Protein AF-K5WZG0-F1 (afdb_monomer_lite)

Secondary structure (DSSP, 8-state):
---------TTS-HHHHHHHHHHHHHHHHSSPPPPPP--S-SHHHHHHTTPPPP-----TT-HHHHTS----TTS-----------------------------------PPP--SGGGS-SS-----EEETTEEE--GGGSTTTTTS-HHHHHHHHHHHHTT-TT-S----S-GGGSGGGTTS-HHHHHHHHHHHSS---HHHHHHHHHHTT-----

Sequence (218 aa):
MSMATSLIDHGKSFEEVRIDDYIQAYRTTAQPPKPVPELPSGDKERSSLGLPPLFKPISEHDPVLAGRPKENPLSSRIALNNGVGVGRVGTGTGTTTGTGITGSSEIGAVARRVSDPGNLPEFQDFKNVKVAGETFLTISCSEQYSTFSPEELRFYSYKNKDKLRGSESENLESITAKPDFSQHSFEELRVVYMLAGKELTSAQIIAAMQGNTHTPLS

pLDDT: mean 71.63, std 17.71, range [33.34, 97.5]

Radius of gyration: 27.07 Å; chains: 1; bounding box: 42×55×93 Å

Organism: Agaricus bisporus var. burnettii (strain JB137-S8 / ATCC MYA-4627 / FGSC 10392) (NCBI:txid597362)

Foldseek 3Di:
DDPPPPPPPVPDDPVRVQVVQQVVCCVPPVDGPDPQDCPPQDPVVCVVVVHDHDDDPDDPPDVVVVPPPPPPLPPPPPDPDDDDDDDDDDDDDDDDDDDDDPPPPDDDDPQDADPDLVPQDLDDDQDQDADSNDTDRHPCPDNNNVVDDPVRSVVSNVVSCVVVPPDPDPPPPDPCVPPQAVVDDPVVQVVCCVVVVDGDTPVRVVVVVVVPPDDPDD

Structure (mmCIF, N/CA/C/O backbone):
data_AF-K5WZG0-F1
#
_entry.id   AF-K5WZG0-F1
#
loop_
_atom_site.group_PDB
_atom_site.id
_atom_site.type_symbol
_atom_site.label_atom_id
_atom_site.label_alt_id
_atom_site.label_comp_id
_atom_site.label_asym_id
_atom_site.label_entity_id
_atom_site.label_seq_id
_atom_site.pdbx_PDB_ins_code
_atom_site.Cartn_x
_atom_site.Cartn_y
_atom_site.Cartn_z
_atom_site.occupancy
_atom_site.B_iso_or_equiv
_atom_site.auth_seq_id
_atom_site.auth_comp_id
_atom_site.auth_asym_id
_atom_site.auth_atom_id
_atom_site.pdbx_PDB_model_num
ATOM 1 N N . MET A 1 1 ? 8.989 -27.271 21.667 1.00 36.31 1 MET A N 1
ATOM 2 C CA . MET A 1 1 ? 8.050 -26.258 21.144 1.00 36.31 1 MET A CA 1
ATOM 3 C C . MET A 1 1 ? 7.468 -26.819 19.863 1.00 36.31 1 MET A C 1
ATOM 5 O O . MET A 1 1 ? 8.233 -27.126 18.961 1.00 36.31 1 MET A O 1
ATOM 9 N N . SER A 1 2 ? 6.164 -27.087 19.855 1.00 33.34 2 SER A N 1
ATOM 10 C CA . SER A 1 2 ? 5.464 -27.709 18.730 1.00 33.34 2 SER A CA 1
ATOM 11 C C . SER A 1 2 ? 5.199 -26.637 17.676 1.00 33.34 2 SER A C 1
ATOM 13 O O . SER A 1 2 ? 4.438 -25.710 17.945 1.00 33.34 2 SER A O 1
ATOM 15 N N . MET A 1 3 ? 5.859 -26.721 16.518 1.00 38.28 3 MET A N 1
ATOM 16 C CA . MET A 1 3 ? 5.437 -25.967 15.339 1.00 38.28 3 MET A CA 1
ATOM 17 C C . MET A 1 3 ? 4.090 -26.551 14.938 1.00 38.28 3 MET A C 1
ATOM 19 O O . MET A 1 3 ? 4.027 -27.678 14.443 1.00 38.28 3 MET A O 1
ATOM 23 N N . ALA A 1 4 ? 3.020 -25.821 15.253 1.00 41.38 4 ALA A N 1
ATOM 24 C CA . ALA A 1 4 ? 1.685 -26.140 14.794 1.00 41.38 4 ALA A CA 1
ATOM 25 C C . ALA A 1 4 ? 1.772 -26.347 13.284 1.00 41.38 4 ALA A C 1
ATOM 27 O O . ALA A 1 4 ? 2.116 -25.439 12.531 1.00 41.38 4 ALA A O 1
ATOM 28 N N . THR A 1 5 ? 1.541 -27.588 12.881 1.00 44.69 5 THR A N 1
ATOM 29 C CA . THR A 1 5 ? 1.284 -27.985 11.510 1.00 44.69 5 THR A CA 1
ATOM 30 C C . THR A 1 5 ? 0.085 -27.143 11.105 1.00 44.69 5 THR A C 1
ATOM 32 O O . THR A 1 5 ? -1.035 -27.448 11.516 1.00 44.69 5 THR A O 1
ATOM 35 N N . SER A 1 6 ? 0.311 -26.009 10.431 1.00 47.56 6 SER A N 1
ATOM 36 C CA . SER A 1 6 ? -0.800 -25.273 9.854 1.00 47.56 6 SER A CA 1
ATOM 37 C C . SER A 1 6 ? -1.429 -26.258 8.883 1.00 47.56 6 SER A C 1
ATOM 39 O O . SER A 1 6 ? -0.796 -26.730 7.935 1.00 47.56 6 SER A O 1
ATOM 41 N N . LEU A 1 7 ? -2.638 -26.706 9.225 1.00 48.97 7 LEU A N 1
ATOM 42 C CA . LEU A 1 7 ? -3.500 -27.359 8.265 1.00 48.97 7 LEU A CA 1
ATOM 43 C C . LEU A 1 7 ? -3.571 -26.369 7.109 1.00 48.97 7 LEU A C 1
ATOM 45 O O . LEU A 1 7 ? -4.158 -25.297 7.251 1.00 48.97 7 LEU A O 1
ATOM 49 N N . ILE A 1 8 ? -2.892 -26.695 6.013 1.00 55.31 8 ILE A N 1
ATOM 50 C CA . ILE A 1 8 ? -3.073 -26.018 4.741 1.00 55.31 8 ILE A CA 1
ATOM 51 C C . ILE A 1 8 ? -4.515 -26.338 4.370 1.00 55.31 8 ILE A C 1
ATOM 53 O O . ILE A 1 8 ? -4.809 -27.396 3.818 1.00 55.31 8 ILE A O 1
ATOM 57 N N . ASP A 1 9 ? -5.431 -25.477 4.795 1.00 56.84 9 ASP A N 1
ATOM 58 C CA . ASP A 1 9 ? -6.817 -25.546 4.386 1.00 56.84 9 ASP A CA 1
ATOM 59 C C . ASP A 1 9 ? -6.817 -25.231 2.892 1.00 56.84 9 ASP A C 1
ATOM 61 O O . ASP A 1 9 ? -6.606 -24.089 2.482 1.00 56.84 9 ASP A O 1
ATOM 65 N N . HIS A 1 10 ? -6.933 -26.276 2.071 1.00 62.06 10 HIS A N 1
ATOM 66 C CA . HIS A 1 10 ? -6.707 -26.231 0.623 1.00 62.06 10 HIS A CA 1
ATOM 67 C C . HIS A 1 10 ? -7.680 -25.308 -0.140 1.00 62.06 10 HIS A C 1
ATOM 69 O O . HIS A 1 10 ? -7.594 -25.220 -1.363 1.00 62.06 10 HIS A O 1
ATOM 75 N N . GLY A 1 11 ? -8.597 -24.631 0.558 1.00 83.44 11 GLY A N 1
ATOM 76 C CA . GLY A 1 11 ? -9.507 -23.633 0.002 1.00 83.44 11 GLY A CA 1
ATOM 77 C C . GLY A 1 11 ? -9.087 -22.173 0.193 1.00 83.44 11 GLY A C 1
ATOM 78 O O . GLY A 1 11 ? -9.688 -21.320 -0.454 1.00 83.44 11 GLY A O 1
ATOM 79 N N . LYS A 1 12 ? -8.098 -21.866 1.045 1.00 75.25 12 LYS A N 1
ATOM 80 C CA . LYS A 1 12 ? -7.698 -20.475 1.313 1.00 75.25 12 LYS A CA 1
ATOM 81 C C . LYS A 1 12 ? -6.630 -19.985 0.343 1.00 75.25 12 LYS A C 1
ATOM 83 O O . LYS A 1 12 ? -5.679 -20.710 0.037 1.00 75.25 12 LYS A O 1
ATOM 88 N N . SER A 1 13 ? -6.755 -18.740 -0.113 1.00 75.12 13 SER A N 1
ATOM 89 C CA . SER A 1 13 ? -5.698 -18.088 -0.890 1.00 75.12 13 SER A CA 1
ATOM 90 C C . SER A 1 13 ? -4.485 -17.766 -0.003 1.00 75.12 13 SER A C 1
ATOM 92 O O . SER A 1 13 ? -4.579 -17.706 1.226 1.00 75.12 13 SER A O 1
ATOM 94 N N . PHE A 1 14 ? -3.319 -17.544 -0.617 1.00 68.38 14 PHE A N 1
ATOM 95 C CA . PHE A 1 14 ? -2.105 -17.152 0.112 1.00 68.38 14 PHE A CA 1
ATOM 96 C C . PHE A 1 14 ? -2.313 -15.853 0.909 1.00 68.38 14 PHE A C 1
ATOM 98 O O . PHE A 1 14 ? -1.832 -15.713 2.033 1.00 68.38 14 PHE A O 1
ATOM 105 N N . GLU A 1 15 ? -3.066 -14.914 0.340 1.00 67.44 15 GLU A N 1
ATOM 106 C CA . GLU A 1 15 ? -3.418 -13.644 0.962 1.00 67.44 15 GLU A CA 1
ATOM 107 C C . GLU A 1 15 ? -4.312 -13.844 2.189 1.00 67.44 15 GLU A C 1
ATOM 109 O O . GLU A 1 15 ? -4.080 -13.199 3.207 1.00 67.44 15 GLU A O 1
ATOM 114 N N . GLU A 1 16 ? -5.288 -14.753 2.130 1.00 74.50 16 GLU A N 1
ATOM 115 C CA . GLU A 1 16 ? -6.167 -15.063 3.266 1.00 74.50 16 GLU A CA 1
ATOM 116 C C . GLU A 1 16 ? -5.392 -15.687 4.428 1.00 74.50 16 GLU A C 1
ATOM 118 O O . GLU A 1 16 ? -5.537 -15.249 5.568 1.00 74.50 16 GLU A O 1
ATOM 123 N N . VAL A 1 17 ? -4.506 -16.646 4.137 1.00 75.62 17 VAL A N 1
ATOM 124 C CA . VAL A 1 17 ? -3.620 -17.242 5.152 1.00 75.62 17 VAL A CA 1
ATOM 125 C C . VAL A 1 17 ? -2.733 -16.169 5.786 1.00 75.62 17 VAL A C 1
ATOM 127 O O . VAL A 1 17 ? -2.584 -16.119 7.006 1.00 75.62 17 VAL A O 1
ATOM 130 N N . ARG A 1 18 ? -2.202 -15.248 4.974 1.00 76.44 18 ARG A N 1
ATOM 131 C CA . ARG A 1 18 ? -1.403 -14.129 5.476 1.00 76.44 18 ARG A CA 1
ATOM 132 C C . ARG A 1 18 ? -2.229 -13.192 6.362 1.00 76.44 18 ARG A C 1
ATOM 134 O O . ARG A 1 18 ? -1.721 -12.737 7.381 1.00 76.44 18 ARG A O 1
ATOM 141 N N . ILE A 1 19 ? -3.479 -12.894 6.010 1.00 76.69 19 ILE A N 1
ATOM 142 C CA . ILE A 1 19 ? -4.366 -12.052 6.831 1.00 76.69 19 ILE A CA 1
ATOM 143 C C . ILE A 1 19 ? -4.639 -12.714 8.187 1.00 76.69 19 ILE A C 1
ATOM 145 O O . ILE A 1 19 ? -4.556 -12.040 9.217 1.00 76.69 19 ILE A O 1
ATOM 149 N N . ASP A 1 20 ? -4.908 -14.019 8.202 1.00 82.50 20 ASP A N 1
ATOM 150 C CA . ASP A 1 20 ? -5.131 -14.778 9.435 1.00 82.50 20 ASP A CA 1
ATOM 151 C C . ASP A 1 20 ? -3.904 -14.714 10.364 1.00 82.50 20 ASP A C 1
ATOM 153 O O . ASP A 1 20 ? -4.046 -14.411 11.555 1.00 82.50 20 ASP A O 1
ATOM 157 N N . ASP A 1 21 ? -2.696 -14.882 9.812 1.00 78.19 21 ASP A N 1
ATOM 158 C CA . ASP A 1 21 ? -1.435 -14.746 10.554 1.00 78.19 21 ASP A CA 1
ATOM 159 C C . ASP A 1 21 ? -1.270 -13.340 11.158 1.00 78.19 21 ASP A C 1
ATOM 161 O O . ASP A 1 21 ? -0.854 -13.191 12.313 1.00 78.19 21 ASP A O 1
ATOM 165 N N . TYR A 1 22 ? -1.636 -12.291 10.410 1.00 82.44 22 TYR A N 1
ATOM 166 C CA . TYR A 1 22 ? -1.613 -10.912 10.908 1.00 82.44 22 TYR A CA 1
ATOM 167 C C . TYR A 1 22 ? -2.574 -10.720 12.082 1.00 82.44 22 TYR A C 1
ATOM 169 O O . TYR A 1 22 ? -2.173 -10.197 13.125 1.00 82.44 22 TYR A O 1
ATOM 177 N N . ILE A 1 23 ? -3.826 -11.166 11.950 1.00 85.50 23 ILE A N 1
ATOM 178 C CA . ILE A 1 23 ? -4.831 -11.058 13.017 1.00 85.50 23 ILE A CA 1
ATOM 179 C C . ILE A 1 23 ? -4.352 -11.802 14.268 1.00 85.50 23 ILE A C 1
ATOM 181 O O . ILE A 1 23 ? -4.464 -11.287 15.386 1.00 85.50 23 ILE A O 1
ATOM 185 N N . GLN A 1 24 ? -3.790 -12.998 14.097 1.00 85.75 24 GLN A N 1
ATOM 186 C CA . GLN A 1 24 ? -3.274 -13.797 15.201 1.00 85.75 24 GLN A CA 1
ATOM 187 C C . GLN A 1 24 ? -2.085 -13.119 15.904 1.00 85.75 24 GLN A C 1
ATOM 189 O O . GLN A 1 24 ? -2.037 -13.098 17.139 1.00 85.75 24 GLN A O 1
ATOM 194 N N . ALA A 1 25 ? -1.156 -12.518 15.158 1.00 84.19 25 ALA A N 1
ATOM 195 C CA . ALA A 1 25 ? -0.023 -11.788 15.727 1.00 84.19 25 ALA A CA 1
ATOM 196 C C . ALA A 1 25 ? -0.465 -10.559 16.535 1.00 84.19 25 ALA A C 1
ATOM 198 O O . ALA A 1 25 ? 0.000 -10.371 17.663 1.00 84.19 25 ALA A O 1
ATOM 199 N N . TYR A 1 26 ? -1.425 -9.781 16.026 1.00 83.69 26 TYR A N 1
ATOM 200 C CA . TYR A 1 26 ? -1.967 -8.631 16.754 1.00 83.69 26 TYR A CA 1
ATOM 201 C C . TYR A 1 26 ? -2.676 -9.048 18.041 1.00 83.69 26 TYR A C 1
ATOM 203 O O . TYR A 1 26 ? -2.482 -8.420 19.081 1.00 83.69 26 TYR A O 1
ATOM 211 N N . ARG A 1 27 ? -3.448 -10.139 18.008 1.00 88.31 27 ARG A N 1
ATOM 212 C CA . ARG A 1 27 ? -4.118 -10.667 19.207 1.00 88.31 27 ARG A CA 1
ATOM 213 C C . ARG A 1 27 ? -3.140 -11.121 20.287 1.00 88.31 27 ARG A C 1
ATOM 215 O O . ARG A 1 27 ? -3.460 -11.026 21.465 1.00 88.31 27 ARG A O 1
ATOM 222 N N . THR A 1 28 ? -1.982 -11.646 19.896 1.00 90.44 28 THR A N 1
ATOM 223 C CA . THR A 1 28 ? -1.032 -12.273 20.827 1.00 90.44 28 THR A CA 1
ATOM 224 C C . THR A 1 28 ? 0.050 -11.321 21.323 1.00 90.44 28 THR A C 1
ATOM 226 O O . THR A 1 28 ? 0.442 -11.402 22.483 1.00 90.44 28 THR A O 1
ATOM 229 N N . THR A 1 29 ? 0.531 -10.419 20.468 1.00 90.25 29 THR A N 1
ATOM 230 C CA . THR A 1 29 ? 1.687 -9.554 20.757 1.00 90.25 29 THR A CA 1
ATOM 231 C C . THR A 1 29 ? 1.364 -8.061 20.755 1.00 90.25 29 THR A C 1
ATOM 233 O O . THR A 1 29 ? 2.230 -7.262 21.103 1.00 90.25 29 THR A O 1
ATOM 236 N N . ALA A 1 30 ? 0.144 -7.676 20.355 1.00 88.62 30 ALA A N 1
ATOM 237 C CA . ALA A 1 30 ? -0.243 -6.292 20.061 1.00 88.62 30 ALA A CA 1
ATOM 238 C C . ALA A 1 30 ? 0.653 -5.599 19.011 1.00 88.62 30 ALA A C 1
ATOM 240 O O . ALA A 1 30 ? 0.690 -4.373 18.925 1.00 88.62 30 ALA A O 1
ATOM 241 N N . GLN A 1 31 ? 1.378 -6.381 18.207 1.00 79.44 31 GLN A N 1
ATOM 242 C CA . GLN A 1 31 ? 2.260 -5.916 17.145 1.00 79.44 31 GLN A CA 1
ATOM 243 C C . GLN A 1 31 ? 2.027 -6.752 15.876 1.00 79.44 31 GLN A C 1
ATOM 245 O O . GLN A 1 31 ? 1.599 -7.908 15.969 1.00 79.44 31 GLN A O 1
ATOM 250 N N . PRO A 1 32 ? 2.295 -6.193 14.683 1.00 78.56 32 PRO A N 1
ATOM 251 C CA . PRO A 1 32 ? 2.255 -6.969 13.451 1.00 78.56 32 PRO A CA 1
ATOM 252 C C . PRO A 1 32 ? 3.306 -8.095 13.474 1.00 78.56 32 PRO A C 1
ATOM 254 O O . PRO A 1 32 ? 4.312 -7.985 14.189 1.00 78.56 32 PRO A O 1
ATOM 257 N N . PRO A 1 33 ? 3.124 -9.167 12.675 1.00 78.62 33 PRO A N 1
ATOM 258 C CA . PRO A 1 33 ? 4.147 -10.191 12.502 1.00 78.62 33 PRO A CA 1
ATOM 259 C C . PRO A 1 33 ? 5.485 -9.550 12.123 1.00 78.62 33 PRO A C 1
ATOM 261 O O . PRO A 1 33 ? 5.540 -8.667 11.262 1.00 78.62 33 PRO A O 1
ATOM 264 N N . LYS A 1 34 ? 6.576 -9.990 12.760 1.00 81.44 34 LYS A N 1
ATOM 265 C CA . LYS A 1 34 ? 7.914 -9.503 12.406 1.00 81.44 34 LYS A CA 1
ATOM 266 C C . LYS A 1 34 ? 8.196 -9.828 10.933 1.00 81.44 34 LYS A C 1
ATOM 268 O O . LYS A 1 34 ? 7.858 -10.932 10.500 1.00 81.44 34 LYS A O 1
ATOM 273 N N . PRO A 1 35 ? 8.835 -8.916 10.178 1.00 81.00 35 PRO A N 1
ATOM 274 C CA . PRO A 1 35 ? 9.275 -9.209 8.825 1.00 81.00 35 PRO A CA 1
ATOM 275 C C . PRO A 1 35 ? 10.103 -10.490 8.798 1.00 81.00 35 PRO A C 1
ATOM 277 O O . PRO A 1 35 ? 10.877 -10.767 9.720 1.00 81.00 35 PRO A O 1
ATOM 280 N N . VAL A 1 36 ? 9.935 -11.266 7.732 1.00 81.31 36 VAL A N 1
ATOM 281 C CA . VAL A 1 36 ? 10.728 -12.470 7.518 1.00 81.31 36 VAL A CA 1
ATOM 282 C C . VAL A 1 36 ? 12.213 -12.070 7.495 1.00 81.31 36 VAL A C 1
ATOM 284 O O . VAL A 1 36 ? 12.575 -11.195 6.709 1.00 81.31 36 VAL A O 1
ATOM 287 N N . PRO A 1 37 ? 13.081 -12.686 8.319 1.00 83.12 37 PRO A N 1
ATOM 288 C CA . PRO A 1 37 ? 14.503 -12.356 8.338 1.00 83.12 37 PRO A CA 1
ATOM 289 C C . PRO A 1 37 ? 15.139 -12.528 6.955 1.00 83.12 37 PRO A C 1
ATOM 291 O O . PRO A 1 37 ? 14.906 -13.541 6.289 1.00 83.12 37 PRO A O 1
ATOM 294 N N . GLU A 1 38 ? 15.965 -11.568 6.536 1.00 85.31 38 GLU A N 1
ATOM 295 C CA . GLU A 1 38 ? 16.683 -11.619 5.250 1.00 85.31 38 GLU A CA 1
ATOM 296 C C . GLU A 1 38 ? 17.822 -12.649 5.251 1.00 85.31 38 GLU A C 1
ATOM 298 O O . GLU A 1 38 ? 18.195 -13.177 4.206 1.00 85.31 38 GLU A O 1
ATOM 303 N N . LEU A 1 39 ? 18.350 -12.979 6.432 1.00 88.94 39 LEU A N 1
ATOM 304 C CA . LEU A 1 39 ? 19.396 -13.979 6.613 1.00 88.94 39 LEU A CA 1
ATOM 305 C C . LEU A 1 39 ? 18.827 -15.230 7.302 1.00 88.94 39 LEU A C 1
ATOM 307 O O . LEU A 1 39 ? 18.081 -15.095 8.275 1.00 88.94 39 LEU A O 1
ATOM 311 N N . PRO A 1 40 ? 19.187 -16.442 6.847 1.00 90.69 40 PRO A N 1
ATOM 312 C CA . PRO A 1 40 ? 20.067 -16.731 5.712 1.00 90.69 40 PRO A CA 1
ATOM 313 C C . PRO A 1 40 ? 19.395 -16.464 4.355 1.00 90.69 40 PRO A C 1
ATOM 315 O O . PRO A 1 40 ? 18.175 -16.574 4.222 1.00 90.69 40 PRO A O 1
ATOM 318 N N . SER A 1 41 ? 20.192 -16.123 3.339 1.00 88.81 41 SER A N 1
ATOM 319 C CA . SER A 1 41 ? 19.711 -15.828 1.980 1.00 88.81 41 SER A CA 1
ATOM 320 C C . SER A 1 41 ? 19.584 -17.072 1.090 1.00 88.81 41 SER A C 1
ATOM 322 O O . SER A 1 41 ? 18.900 -17.037 0.068 1.00 88.81 41 SER A O 1
ATOM 324 N N . GLY A 1 42 ? 20.222 -18.184 1.468 1.00 90.88 42 GLY A N 1
ATOM 325 C CA . GLY A 1 42 ? 20.187 -19.435 0.713 1.00 90.88 42 GLY A CA 1
ATOM 326 C C . GLY A 1 42 ? 18.907 -20.238 0.955 1.00 90.88 42 GLY A C 1
ATOM 327 O O . GLY A 1 42 ? 18.597 -20.580 2.093 1.00 90.88 42 GLY A O 1
ATOM 328 N N . ASP A 1 43 ? 18.200 -20.623 -0.113 1.00 85.25 43 ASP A N 1
ATOM 329 C CA . ASP A 1 43 ? 16.919 -21.354 -0.029 1.00 85.25 43 ASP A CA 1
ATOM 330 C C . ASP A 1 43 ? 17.003 -22.627 0.824 1.00 85.25 43 ASP A C 1
ATOM 332 O O . ASP A 1 43 ? 16.088 -22.934 1.585 1.00 85.25 43 ASP A O 1
ATOM 336 N N . LYS A 1 44 ? 18.122 -23.359 0.732 1.00 90.75 44 LYS A N 1
ATOM 337 C CA . LYS A 1 44 ? 18.341 -24.597 1.493 1.00 90.75 44 LYS A CA 1
ATOM 338 C C . LYS A 1 44 ? 18.439 -24.337 2.997 1.00 90.75 44 LYS A C 1
ATOM 340 O O . LYS A 1 44 ? 17.839 -25.062 3.787 1.00 90.75 44 LYS A O 1
ATOM 345 N N . GLU A 1 45 ? 19.175 -23.300 3.389 1.00 93.75 45 GLU A N 1
ATOM 346 C CA . GLU A 1 45 ? 19.328 -22.914 4.795 1.00 93.75 45 GLU A CA 1
ATOM 347 C C . GLU A 1 45 ? 18.000 -22.395 5.351 1.00 93.75 45 GLU A C 1
ATOM 349 O O . GLU A 1 45 ? 17.582 -22.794 6.437 1.00 93.75 45 GLU A O 1
ATOM 354 N N . ARG A 1 46 ? 17.269 -21.596 4.567 1.00 92.31 46 ARG A N 1
ATOM 355 C CA . ARG A 1 46 ? 15.934 -21.110 4.934 1.00 92.31 46 ARG A CA 1
ATOM 356 C C . ARG A 1 46 ? 14.944 -22.248 5.132 1.00 92.31 46 ARG A C 1
ATOM 358 O O . ARG A 1 46 ? 14.287 -22.299 6.167 1.00 92.31 46 ARG A O 1
ATOM 365 N N . SER A 1 47 ? 14.914 -23.201 4.200 1.00 88.44 47 SER A N 1
ATOM 366 C CA . SER A 1 47 ? 14.080 -24.398 4.309 1.00 88.44 47 SER A CA 1
ATOM 367 C C . SER A 1 47 ? 14.407 -25.202 5.572 1.00 88.44 47 SER A C 1
ATOM 369 O O . SER A 1 47 ? 13.490 -25.632 6.267 1.00 88.44 47 SER A O 1
ATOM 371 N N . SER A 1 48 ? 15.690 -25.320 5.943 1.00 91.62 48 SER A N 1
ATOM 372 C CA . SER A 1 48 ? 16.095 -26.001 7.184 1.00 91.62 48 SER A CA 1
ATOM 373 C C . SER A 1 48 ? 15.641 -25.292 8.469 1.00 91.62 48 SER A C 1
ATOM 375 O O . SER A 1 48 ? 15.453 -25.947 9.491 1.00 91.62 48 SER A O 1
ATOM 377 N N . LEU A 1 49 ? 15.415 -23.974 8.410 1.00 90.06 49 LEU A N 1
ATOM 378 C CA . LEU A 1 49 ? 14.877 -23.161 9.508 1.00 90.06 49 LEU A CA 1
ATOM 379 C C . LEU A 1 49 ? 13.346 -23.012 9.458 1.00 90.06 49 LEU A C 1
ATOM 381 O O . LEU A 1 49 ? 12.779 -22.305 10.288 1.00 90.06 49 LEU A O 1
ATOM 385 N N . GLY A 1 50 ? 12.672 -23.636 8.484 1.00 84.75 50 GLY A N 1
ATOM 386 C CA . GLY A 1 50 ? 11.237 -23.446 8.255 1.00 84.75 50 GLY A CA 1
ATOM 387 C C . GLY A 1 50 ? 10.870 -22.037 7.773 1.00 84.75 50 GLY A C 1
ATOM 388 O O . GLY A 1 50 ? 9.724 -21.621 7.914 1.00 84.75 50 GLY A O 1
ATOM 389 N N . LEU A 1 51 ? 11.832 -21.287 7.227 1.00 82.75 51 LEU A N 1
ATOM 390 C CA . LEU A 1 51 ? 11.606 -19.960 6.660 1.00 82.75 51 LEU A CA 1
ATOM 391 C C . LEU A 1 51 ? 11.171 -20.072 5.187 1.00 82.75 51 LEU A C 1
ATOM 393 O O . LEU A 1 51 ? 11.728 -20.891 4.449 1.00 82.75 51 LEU A O 1
ATOM 397 N N . PRO A 1 52 ? 10.235 -19.225 4.717 1.00 80.25 52 PRO A N 1
ATOM 398 C CA . PRO A 1 52 ? 9.830 -19.201 3.313 1.00 80.25 52 PRO A CA 1
ATOM 399 C C . PRO A 1 52 ? 10.990 -18.735 2.416 1.00 80.25 52 PRO A C 1
ATOM 401 O O . PRO A 1 52 ? 11.829 -17.954 2.883 1.00 80.25 52 PRO A O 1
ATOM 404 N N . PRO A 1 53 ? 11.064 -19.175 1.146 1.00 84.12 53 PRO A N 1
ATOM 405 C CA . PRO A 1 53 ? 12.087 -18.713 0.207 1.00 84.12 53 PRO A CA 1
ATOM 406 C C . PRO A 1 53 ? 12.011 -17.191 0.022 1.00 84.12 53 PRO A C 1
ATOM 408 O O . PRO A 1 53 ? 10.932 -16.603 0.082 1.00 84.12 53 PRO A O 1
ATOM 411 N N . LEU A 1 54 ? 13.162 -16.542 -0.173 1.00 85.94 54 LEU A N 1
ATOM 412 C CA . LEU A 1 54 ? 13.183 -15.111 -0.479 1.00 85.94 54 LEU A CA 1
ATOM 413 C C . LEU A 1 54 ? 12.700 -14.872 -1.908 1.00 85.94 54 LEU A C 1
ATOM 415 O O . LEU A 1 54 ? 12.951 -15.679 -2.804 1.00 85.94 54 LEU A O 1
ATOM 419 N N . PHE A 1 55 ? 12.061 -13.723 -2.124 1.00 82.75 55 PHE A N 1
ATOM 420 C CA . PHE A 1 55 ? 11.784 -13.242 -3.470 1.00 82.75 55 PHE A CA 1
ATOM 421 C C . PHE A 1 55 ? 13.107 -13.011 -4.197 1.00 82.75 55 PHE A C 1
ATOM 423 O O . PHE A 1 55 ? 13.905 -12.157 -3.812 1.00 82.75 55 PHE A O 1
ATOM 430 N N . LYS A 1 56 ? 13.340 -13.792 -5.249 1.00 78.69 56 LYS A N 1
ATOM 431 C CA . LYS A 1 56 ? 14.468 -13.601 -6.156 1.00 78.69 56 LYS A CA 1
ATOM 432 C C . LYS A 1 56 ? 13.961 -12.856 -7.386 1.00 78.69 56 LYS A C 1
ATOM 434 O O . LYS A 1 56 ? 12.941 -13.272 -7.940 1.00 78.69 56 LYS A O 1
ATOM 439 N N . PRO A 1 57 ? 14.635 -11.778 -7.821 1.00 78.44 57 PRO A N 1
ATOM 440 C CA . PRO A 1 57 ? 14.361 -11.190 -9.121 1.00 78.44 57 PRO A CA 1
ATOM 441 C C . PRO A 1 57 ? 14.418 -12.286 -10.182 1.00 78.44 57 PRO A C 1
ATOM 443 O O . PRO A 1 57 ? 15.354 -13.089 -10.195 1.00 78.44 57 PRO A O 1
ATOM 446 N N . ILE A 1 58 ? 13.410 -12.334 -11.047 1.00 73.31 58 ILE A N 1
ATOM 447 C CA . ILE A 1 58 ? 13.381 -13.279 -12.158 1.00 73.31 58 ILE A CA 1
ATOM 448 C C . ILE A 1 58 ? 14.563 -12.930 -13.065 1.00 73.31 58 ILE A C 1
ATOM 450 O O . ILE A 1 58 ? 14.567 -11.886 -13.714 1.00 73.31 58 ILE A O 1
ATOM 454 N N . SER A 1 59 ? 15.593 -13.773 -13.087 1.00 70.94 59 SER A N 1
ATOM 455 C CA . SER A 1 59 ? 16.674 -13.626 -14.058 1.00 70.94 59 SER A CA 1
ATOM 456 C C . SER A 1 59 ? 16.163 -14.045 -15.435 1.00 70.94 59 SER A C 1
ATOM 458 O O . SER A 1 59 ? 15.477 -15.059 -15.538 1.00 70.94 59 SER A O 1
ATOM 460 N N . GLU A 1 60 ? 16.548 -13.339 -16.502 1.00 70.00 60 GLU A N 1
ATOM 461 C CA . GLU A 1 60 ? 16.190 -13.690 -17.893 1.00 70.00 60 GLU A CA 1
ATOM 462 C C . GLU A 1 60 ? 16.570 -15.135 -18.281 1.00 70.00 60 GLU A C 1
ATOM 464 O O . GLU A 1 60 ? 16.026 -15.700 -19.227 1.00 70.00 60 GLU A O 1
ATOM 469 N N . HIS A 1 61 ? 17.482 -15.747 -17.523 1.00 61.47 61 HIS A N 1
ATOM 470 C CA . HIS A 1 61 ? 17.945 -17.120 -17.688 1.00 61.47 61 HIS A CA 1
ATOM 471 C C . HIS A 1 61 ? 17.231 -18.156 -16.808 1.00 61.47 61 HIS A C 1
ATOM 473 O O . HIS A 1 61 ? 17.709 -19.286 -16.721 1.00 61.47 61 HIS A O 1
ATOM 479 N N . ASP A 1 62 ? 16.112 -17.818 -16.158 1.00 66.62 62 ASP A N 1
ATOM 480 C CA . ASP A 1 62 ? 15.391 -18.792 -15.338 1.00 66.62 62 ASP A CA 1
ATOM 481 C C . ASP A 1 62 ? 14.864 -19.950 -16.219 1.00 66.62 62 ASP A C 1
ATOM 483 O O . ASP A 1 62 ? 14.043 -19.727 -17.122 1.00 66.62 62 ASP A O 1
ATOM 487 N N . PRO A 1 63 ? 15.321 -21.199 -15.998 1.00 62.50 63 PRO A N 1
ATOM 488 C CA . PRO A 1 63 ? 14.914 -22.346 -16.805 1.00 62.50 63 PRO A CA 1
ATOM 489 C C . PRO A 1 63 ? 13.403 -22.616 -16.746 1.00 62.50 63 PRO A C 1
ATOM 491 O O . PRO A 1 63 ? 12.860 -23.210 -17.679 1.00 62.50 63 PRO A O 1
ATOM 494 N N . VAL A 1 64 ? 12.705 -22.142 -15.704 1.00 64.56 64 VAL A N 1
ATOM 495 C CA . VAL A 1 64 ? 11.240 -22.248 -15.589 1.00 64.56 64 VAL A CA 1
ATOM 496 C C . VAL A 1 64 ? 10.532 -21.416 -16.667 1.00 64.56 64 VAL A C 1
ATOM 498 O O . VAL A 1 64 ? 9.483 -21.819 -17.172 1.00 64.56 64 VAL A O 1
ATOM 501 N N . LEU A 1 65 ? 11.125 -20.292 -17.085 1.00 58.72 65 LEU A N 1
ATOM 502 C CA . LEU A 1 65 ? 10.659 -19.502 -18.229 1.00 58.72 65 LEU A CA 1
ATOM 503 C C . LEU A 1 65 ? 11.188 -20.038 -19.560 1.00 58.72 65 LEU A C 1
ATOM 505 O O . LEU A 1 65 ? 10.485 -19.952 -20.565 1.00 58.72 65 LEU A O 1
ATOM 509 N N . ALA A 1 66 ? 12.383 -20.637 -19.577 1.00 60.84 66 ALA A N 1
ATOM 510 C CA . ALA A 1 66 ? 12.986 -21.185 -20.794 1.00 60.84 66 ALA A CA 1
ATOM 511 C C . ALA A 1 66 ? 12.185 -22.352 -21.408 1.00 60.84 66 ALA A C 1
ATOM 513 O O . ALA A 1 66 ? 12.308 -22.615 -22.604 1.00 60.84 66 ALA A O 1
ATOM 514 N N . GLY A 1 67 ? 11.363 -23.039 -20.606 1.00 58.03 67 GLY A N 1
ATOM 515 C CA . GLY A 1 67 ? 10.461 -24.100 -21.060 1.00 58.03 67 GLY A CA 1
ATOM 516 C C . GLY A 1 67 ? 9.086 -23.628 -21.544 1.00 58.03 67 GLY A C 1
ATOM 517 O O . GLY A 1 67 ? 8.362 -24.427 -22.140 1.00 58.03 67 GLY A O 1
ATOM 518 N N . ARG A 1 68 ? 8.698 -22.360 -21.322 1.00 56.50 68 ARG A N 1
ATOM 519 C CA . ARG A 1 68 ? 7.481 -21.831 -21.950 1.00 56.50 68 ARG A CA 1
ATOM 520 C C . ARG A 1 68 ? 7.795 -21.536 -23.418 1.00 56.50 68 ARG A C 1
ATOM 522 O O . ARG A 1 68 ? 8.765 -20.822 -23.685 1.00 56.50 68 ARG A O 1
ATOM 529 N N . PRO A 1 69 ? 7.021 -22.072 -24.381 1.00 57.62 69 PRO A N 1
ATOM 530 C CA . PRO A 1 69 ? 7.182 -21.680 -25.773 1.00 57.62 69 PRO A CA 1
ATOM 531 C C . PRO A 1 69 ? 7.099 -20.155 -25.838 1.00 57.62 69 PRO A C 1
ATOM 533 O O . PRO A 1 69 ? 6.198 -19.559 -25.254 1.00 57.62 69 PRO A O 1
ATOM 536 N N . LYS A 1 70 ? 8.077 -19.515 -26.489 1.00 58.47 70 LYS A N 1
ATOM 537 C CA . LYS A 1 70 ? 8.029 -18.078 -26.768 1.00 58.47 70 LYS A CA 1
ATOM 538 C C . LYS A 1 70 ? 6.830 -17.850 -27.674 1.00 58.47 70 LYS A C 1
ATOM 540 O O . LYS A 1 70 ? 6.929 -18.006 -28.890 1.00 58.47 70 LYS A O 1
ATOM 545 N N . GLU A 1 71 ? 5.682 -17.571 -27.080 1.00 52.97 71 GLU A N 1
ATOM 546 C CA . GLU A 1 71 ? 4.474 -17.267 -27.821 1.00 52.97 71 GLU A CA 1
ATOM 547 C C . GLU A 1 71 ? 4.752 -15.948 -28.522 1.00 52.97 71 GLU A C 1
ATOM 549 O O . GLU A 1 71 ? 4.834 -14.893 -27.896 1.00 52.97 71 GLU A O 1
ATOM 554 N N . ASN A 1 72 ? 5.031 -16.022 -29.825 1.00 55.09 72 ASN A N 1
ATOM 555 C CA . ASN A 1 72 ? 5.193 -14.838 -30.645 1.00 55.09 72 ASN A CA 1
ATOM 556 C C . ASN A 1 72 ? 3.918 -14.000 -30.455 1.00 55.09 72 ASN A C 1
ATOM 558 O O . ASN A 1 72 ? 2.849 -14.467 -30.863 1.00 55.09 72 ASN A O 1
ATOM 562 N N . PRO A 1 73 ? 3.995 -12.762 -29.931 1.00 55.41 73 PRO A N 1
ATOM 563 C CA . PRO A 1 73 ? 2.817 -11.920 -29.692 1.00 55.41 73 PRO A CA 1
ATOM 564 C C . PRO A 1 73 ? 2.074 -11.526 -30.986 1.00 55.41 73 PRO A C 1
ATOM 566 O O . PRO A 1 73 ? 1.082 -10.808 -30.956 1.00 55.41 73 PRO A O 1
ATOM 569 N N . LEU A 1 74 ? 2.544 -12.009 -32.141 1.00 56.50 74 LEU A N 1
ATOM 570 C CA . LEU A 1 74 ? 1.961 -11.828 -33.466 1.00 56.50 74 LEU A CA 1
ATOM 571 C C . LEU A 1 74 ? 1.124 -13.024 -33.962 1.00 56.50 74 LEU A C 1
ATOM 573 O O . LEU A 1 74 ? 0.476 -12.890 -34.998 1.00 56.50 74 LEU A O 1
ATOM 577 N N . SER A 1 75 ? 1.116 -14.180 -33.281 1.00 51.00 75 SER A N 1
ATOM 578 C CA . SER A 1 75 ? 0.403 -15.384 -33.763 1.00 51.00 75 SER A CA 1
ATOM 579 C C . SER A 1 75 ? -1.030 -15.556 -33.248 1.00 51.00 75 SER A C 1
ATOM 581 O O . SER A 1 75 ? -1.768 -16.372 -33.788 1.00 51.00 75 SER A O 1
ATOM 583 N N . SER A 1 76 ? -1.493 -14.743 -32.300 1.00 50.25 76 SER A N 1
ATOM 584 C CA . SER A 1 76 ? -2.885 -14.747 -31.822 1.00 50.25 76 SER A CA 1
ATOM 585 C C . SER A 1 76 ? -3.805 -13.820 -32.634 1.00 50.25 76 SER A C 1
ATOM 587 O O . SER A 1 76 ? -4.744 -13.225 -32.111 1.00 50.25 76 SER A O 1
ATOM 589 N N . ARG A 1 77 ? -3.594 -13.721 -33.956 1.00 50.00 77 ARG A N 1
ATOM 590 C CA . ARG A 1 77 ? -4.651 -13.271 -34.876 1.00 50.00 77 ARG A CA 1
ATOM 591 C C . ARG A 1 77 ? -5.507 -14.474 -35.249 1.00 50.00 77 ARG A C 1
ATOM 593 O O . ARG A 1 77 ? -5.296 -15.112 -36.275 1.00 50.00 77 ARG A O 1
ATOM 600 N N . ILE A 1 78 ? -6.475 -14.773 -34.386 1.00 47.28 78 ILE A N 1
ATOM 601 C CA . ILE A 1 78 ? -7.584 -15.665 -34.715 1.00 47.28 78 ILE A CA 1
ATOM 602 C C . ILE A 1 78 ? -8.262 -15.120 -35.975 1.00 47.28 78 ILE A C 1
ATOM 604 O O . ILE A 1 78 ? -8.789 -14.007 -36.000 1.00 47.28 78 ILE A O 1
ATOM 608 N N . ALA A 1 79 ? -8.207 -15.927 -37.029 1.00 47.88 79 ALA A N 1
ATOM 609 C CA . ALA A 1 79 ? -8.954 -15.750 -38.254 1.00 47.88 79 ALA A CA 1
ATOM 610 C C . ALA A 1 79 ? -10.453 -15.891 -37.954 1.00 47.88 79 ALA A C 1
ATOM 612 O O . ALA A 1 79 ? -10.983 -16.997 -37.895 1.00 47.88 79 ALA A O 1
ATOM 613 N N . LEU A 1 80 ? -11.145 -14.765 -37.786 1.00 51.25 80 LEU A N 1
ATOM 614 C CA . LEU A 1 80 ? -12.586 -14.697 -37.998 1.00 51.25 80 LEU A CA 1
ATOM 615 C C . LEU A 1 80 ? -12.823 -14.245 -39.434 1.00 51.25 80 LEU A C 1
ATOM 617 O O . LEU A 1 80 ? -12.830 -13.066 -39.775 1.00 51.25 80 LEU A O 1
ATOM 621 N N . ASN A 1 81 ? -12.951 -15.258 -40.279 1.00 46.94 81 ASN A N 1
ATOM 622 C CA . ASN A 1 81 ? -13.442 -15.166 -41.635 1.00 46.94 81 ASN A CA 1
ATOM 623 C C . ASN A 1 81 ? -14.956 -14.909 -41.559 1.00 46.94 81 ASN A C 1
ATOM 625 O O . ASN A 1 81 ? -15.669 -15.750 -41.021 1.00 46.94 81 ASN A O 1
ATOM 629 N N . ASN A 1 82 ? -15.437 -13.769 -42.060 1.00 44.41 82 ASN A N 1
ATOM 630 C CA . ASN A 1 82 ? -16.825 -13.591 -42.501 1.00 44.41 82 ASN A CA 1
ATOM 631 C C . ASN A 1 82 ? -16.934 -12.387 -43.453 1.00 44.41 82 ASN A C 1
ATOM 633 O O . ASN A 1 82 ? -17.034 -11.240 -43.039 1.00 44.41 82 ASN A O 1
ATOM 637 N N . GLY A 1 83 ? -16.857 -12.699 -44.747 1.00 41.78 83 GLY A N 1
ATOM 638 C CA . GLY A 1 83 ? -17.832 -12.322 -45.773 1.00 41.78 83 GLY A CA 1
ATOM 639 C C . GLY A 1 83 ? -18.363 -10.883 -45.903 1.00 41.78 83 GLY A C 1
ATOM 640 O O . GLY A 1 83 ? -19.138 -10.416 -45.082 1.00 41.78 83 GLY A O 1
ATOM 641 N N . VAL A 1 84 ? -18.157 -10.364 -47.123 1.00 44.75 84 VAL A N 1
ATOM 642 C CA . VAL A 1 84 ? -19.109 -9.582 -47.945 1.00 44.75 84 VAL A CA 1
ATOM 643 C C . VAL A 1 84 ? -19.255 -8.084 -47.633 1.00 44.75 84 VAL A C 1
ATOM 645 O O . VAL A 1 84 ? -19.891 -7.676 -46.671 1.00 44.75 84 VAL A O 1
ATOM 648 N N . GLY A 1 85 ? -18.773 -7.250 -48.562 1.00 39.69 85 GLY A N 1
ATOM 649 C CA . GLY A 1 85 ? -19.076 -5.817 -48.597 1.00 39.69 85 GLY A CA 1
ATOM 650 C C . GLY A 1 85 ? -18.453 -5.106 -49.796 1.00 39.69 85 GLY A C 1
ATOM 651 O O . GLY A 1 85 ? -17.315 -4.658 -49.749 1.00 39.69 85 GLY A O 1
ATOM 652 N N . VAL A 1 86 ? -19.211 -5.043 -50.886 1.00 46.75 86 VAL A N 1
ATOM 653 C CA . VAL A 1 86 ? -18.884 -4.414 -52.170 1.00 46.75 86 VAL A CA 1
ATOM 654 C C . VAL A 1 86 ? -18.873 -2.881 -52.065 1.00 46.75 86 VAL A C 1
ATOM 656 O O . VAL A 1 86 ? -19.844 -2.296 -51.603 1.00 46.75 86 VAL A O 1
ATOM 659 N N . GLY A 1 87 ? -17.838 -2.253 -52.637 1.00 39.00 87 GLY A N 1
ATOM 660 C CA . GLY A 1 87 ? -17.929 -0.966 -53.343 1.00 39.00 87 GLY A CA 1
ATOM 661 C C . GLY A 1 87 ? -17.804 0.323 -52.520 1.00 39.00 87 GLY A C 1
ATOM 662 O O . GLY A 1 87 ? -18.615 0.604 -51.649 1.00 39.00 87 GLY A O 1
ATOM 663 N N . ARG A 1 88 ? -16.885 1.213 -52.925 1.00 39.22 88 ARG A N 1
ATOM 664 C CA . ARG A 1 88 ? -17.181 2.340 -53.840 1.00 39.22 88 ARG A CA 1
ATOM 665 C C . ARG A 1 88 ? -15.997 3.319 -53.880 1.00 39.22 88 ARG A C 1
ATOM 667 O O . ARG A 1 88 ? -15.543 3.816 -52.858 1.00 39.22 88 ARG A O 1
ATOM 674 N N . VAL A 1 89 ? -15.515 3.590 -55.092 1.00 49.91 89 VAL A N 1
ATOM 675 C CA . VAL A 1 89 ? -14.522 4.626 -55.406 1.00 49.91 89 VAL A CA 1
ATOM 676 C C . VAL A 1 89 ? -15.185 5.999 -55.297 1.00 49.91 89 VAL A C 1
ATOM 678 O O . VAL A 1 89 ? -16.259 6.215 -55.860 1.00 49.91 89 VAL A O 1
ATOM 681 N N . GLY A 1 90 ? -14.535 6.922 -54.591 1.00 40.16 90 GLY A N 1
ATOM 682 C CA . GLY A 1 90 ? -14.928 8.324 -54.503 1.00 40.16 90 GLY A CA 1
ATOM 683 C C . GLY A 1 90 ? -13.697 9.215 -54.400 1.00 40.16 90 GLY A C 1
ATOM 684 O O . GLY A 1 90 ? -13.148 9.407 -53.322 1.00 40.16 90 GLY A O 1
ATOM 685 N N . THR A 1 91 ? -13.257 9.744 -55.538 1.00 46.06 91 THR A N 1
ATOM 686 C CA . THR A 1 91 ? -12.310 10.858 -55.635 1.00 46.06 91 THR A CA 1
ATOM 687 C C . THR A 1 91 ? -13.031 12.155 -55.278 1.00 46.06 91 THR A C 1
ATOM 689 O O . THR A 1 91 ? -13.971 12.541 -55.971 1.00 46.06 91 THR A O 1
ATOM 692 N N . GLY A 1 92 ? -12.589 12.829 -54.218 1.00 39.19 92 GLY A N 1
ATOM 693 C CA . GLY A 1 92 ? -13.101 14.136 -53.813 1.00 39.19 92 GLY A CA 1
ATOM 694 C C . GLY A 1 92 ? -11.978 15.016 -53.280 1.00 39.19 92 GLY A C 1
ATOM 695 O O . GLY A 1 92 ? -11.557 14.878 -52.138 1.00 39.19 92 GLY A O 1
ATOM 696 N N . THR A 1 93 ? -11.491 15.918 -54.127 1.00 45.78 93 THR A N 1
ATOM 697 C CA . THR A 1 93 ? -10.695 17.091 -53.755 1.00 45.78 93 THR A CA 1
ATOM 698 C C . THR A 1 93 ? -11.599 18.111 -53.069 1.00 45.78 93 THR A C 1
ATOM 700 O O . THR A 1 93 ? -12.528 18.620 -53.696 1.00 45.78 93 THR A O 1
ATOM 703 N N . GLY A 1 94 ? -11.324 18.417 -51.801 1.00 39.78 94 GLY A N 1
ATOM 704 C CA . GLY A 1 94 ? -12.023 19.442 -51.029 1.00 39.78 94 GLY A CA 1
ATOM 705 C C . GLY A 1 94 ? -11.043 20.226 -50.165 1.00 39.78 94 GLY A C 1
ATOM 706 O O . GLY A 1 94 ? -10.478 19.699 -49.212 1.00 39.78 94 GLY A O 1
ATOM 707 N N . THR A 1 95 ? -10.828 21.483 -50.533 1.00 46.00 95 THR A N 1
ATOM 708 C CA . THR A 1 95 ? -10.060 22.483 -49.794 1.00 46.00 95 THR A CA 1
ATOM 709 C C . THR A 1 95 ? -10.976 23.094 -48.735 1.00 46.00 95 THR A C 1
ATOM 711 O O . THR A 1 95 ? -11.929 23.788 -49.081 1.00 46.00 95 THR A O 1
ATOM 714 N N . THR A 1 96 ? -10.702 22.865 -47.451 1.00 40.62 96 THR A N 1
ATOM 715 C CA . THR A 1 96 ? -11.378 23.570 -46.350 1.00 40.62 96 THR A CA 1
ATOM 716 C C . THR A 1 96 ? -10.364 24.021 -45.311 1.00 40.62 96 THR A C 1
ATOM 718 O O . THR A 1 96 ? -9.807 23.223 -44.562 1.00 40.62 96 THR A O 1
ATOM 721 N N . THR A 1 97 ? -10.144 25.330 -45.293 1.00 50.12 97 THR A N 1
ATOM 722 C CA . THR A 1 97 ? -9.460 26.092 -44.250 1.00 50.12 97 THR A CA 1
ATOM 723 C C . THR A 1 97 ? -10.330 26.073 -42.990 1.00 50.12 97 THR A C 1
ATOM 725 O O . THR A 1 97 ? -11.462 26.552 -43.026 1.00 50.12 97 THR A O 1
ATOM 728 N N . GLY A 1 98 ? -9.832 25.505 -41.889 1.00 38.41 98 GLY A N 1
ATOM 729 C CA . GLY A 1 98 ? -10.569 25.399 -40.628 1.00 38.41 98 GLY A CA 1
ATOM 730 C C . GLY A 1 98 ? -9.635 25.191 -39.436 1.00 38.41 98 GLY A C 1
ATOM 731 O O . GLY A 1 98 ? -8.780 24.314 -39.448 1.00 38.41 98 GLY A O 1
ATOM 732 N N . THR A 1 99 ? -9.795 26.064 -38.450 1.00 43.78 99 THR A N 1
ATOM 733 C CA . THR A 1 99 ? -8.979 26.342 -37.263 1.00 43.78 99 THR A CA 1
ATOM 734 C C . THR A 1 99 ? -8.621 25.121 -36.406 1.00 43.78 99 THR A C 1
ATOM 736 O O . THR A 1 99 ? -9.447 24.248 -36.155 1.00 43.78 99 THR A O 1
ATOM 739 N N . GLY A 1 100 ? -7.366 25.095 -35.946 1.00 42.53 100 GLY A N 1
ATOM 740 C CA . GLY A 1 100 ? -6.717 23.967 -35.285 1.00 42.53 100 GLY A CA 1
ATOM 741 C C . GLY A 1 100 ? -7.321 23.560 -33.942 1.00 42.53 100 GLY A C 1
ATOM 742 O O . GLY A 1 100 ? -7.291 24.309 -32.971 1.00 42.53 100 GLY A O 1
ATOM 743 N N . ILE A 1 101 ? -7.765 22.308 -33.895 1.00 42.69 101 ILE A N 1
ATOM 744 C CA . ILE A 1 101 ? -7.836 21.486 -32.691 1.00 42.69 101 ILE A CA 1
ATOM 745 C C . ILE A 1 101 ? -6.797 20.389 -32.919 1.00 42.69 101 ILE A C 1
ATOM 747 O O . ILE A 1 101 ? -6.933 19.576 -33.834 1.00 42.69 101 ILE A O 1
ATOM 751 N N . THR A 1 102 ? -5.713 20.410 -32.148 1.00 43.09 102 THR A N 1
ATOM 752 C CA . THR A 1 102 ? -4.642 19.409 -32.194 1.00 43.09 102 THR A CA 1
ATOM 753 C C . THR A 1 102 ? -5.149 18.084 -31.629 1.00 43.09 102 THR A C 1
ATOM 755 O O . THR A 1 102 ? -4.916 17.757 -30.470 1.00 43.09 102 THR A O 1
ATOM 758 N N . GLY A 1 103 ? -5.868 17.323 -32.452 1.00 41.81 103 GLY A N 1
ATOM 759 C CA . GLY A 1 103 ? -6.030 15.887 -32.274 1.00 41.81 103 GLY A CA 1
ATOM 760 C C . GLY A 1 103 ? -4.741 15.203 -32.715 1.00 41.81 103 GLY A C 1
ATOM 761 O O . GLY A 1 103 ? -4.487 15.061 -33.911 1.00 41.81 103 GLY A O 1
ATOM 762 N N . SER A 1 104 ? -3.899 14.821 -31.758 1.00 47.62 104 SER A N 1
ATOM 763 C CA . SER A 1 104 ? -2.707 14.013 -31.998 1.00 47.62 104 SER A CA 1
ATOM 764 C C . SER A 1 104 ? -3.121 12.602 -32.418 1.00 47.62 104 SER A C 1
ATOM 766 O O . SER A 1 104 ? -3.399 11.723 -31.609 1.00 47.62 104 SER A O 1
ATOM 768 N N . SER A 1 105 ? -3.168 12.391 -33.731 1.00 43.69 105 SER A N 1
ATOM 769 C CA . SER A 1 105 ? -3.190 11.067 -34.342 1.00 43.69 105 SER A CA 1
ATOM 770 C C . SER A 1 105 ? -1.806 10.433 -34.163 1.00 43.69 105 SER A C 1
ATOM 772 O O . SER A 1 105 ? -0.932 10.581 -35.015 1.00 43.69 105 SER A O 1
ATOM 774 N N . GLU A 1 106 ? -1.574 9.771 -33.028 1.00 45.38 106 GLU A N 1
ATOM 775 C CA . GLU A 1 106 ? -0.307 9.091 -32.738 1.00 45.38 106 GLU A CA 1
ATOM 776 C C . GLU A 1 106 ? -0.219 7.751 -33.475 1.00 45.38 106 GLU A C 1
ATOM 778 O O . GLU A 1 106 ? -0.600 6.689 -32.986 1.00 45.38 106 GLU A O 1
ATOM 783 N N . ILE A 1 107 ? 0.334 7.805 -34.684 1.00 43.41 107 ILE A N 1
ATOM 784 C CA . ILE A 1 107 ? 0.902 6.632 -35.340 1.00 43.41 107 ILE A CA 1
ATOM 785 C C . ILE A 1 107 ? 2.263 6.355 -34.678 1.00 43.41 107 ILE A C 1
ATOM 787 O O . ILE A 1 107 ? 3.271 6.955 -35.031 1.00 43.41 107 ILE A O 1
ATOM 791 N N . GLY A 1 108 ? 2.273 5.448 -33.697 1.00 47.09 108 GLY A N 1
ATOM 792 C CA . GLY A 1 108 ? 3.393 4.542 -33.406 1.00 47.09 108 GLY A CA 1
ATOM 793 C C . GLY A 1 108 ? 4.756 5.137 -33.034 1.00 47.09 108 GLY A C 1
ATOM 794 O O . GLY A 1 108 ? 5.773 4.513 -33.336 1.00 47.09 108 GLY A O 1
ATOM 795 N N . ALA A 1 109 ? 4.825 6.297 -32.378 1.00 54.66 109 ALA A N 1
ATOM 796 C CA . ALA A 1 109 ? 6.058 6.697 -31.707 1.00 54.66 109 ALA A CA 1
ATOM 797 C C . ALA A 1 109 ? 6.222 5.835 -30.446 1.00 54.66 109 ALA A C 1
ATOM 799 O O . ALA A 1 109 ? 5.385 5.890 -29.547 1.00 54.66 109 ALA A O 1
ATOM 800 N N . VAL A 1 110 ? 7.281 5.022 -30.378 1.00 60.28 110 VAL A N 1
ATOM 801 C CA . VAL A 1 110 ? 7.652 4.312 -29.145 1.00 60.28 110 VAL A CA 1
ATOM 802 C C . VAL A 1 110 ? 7.895 5.379 -28.087 1.00 60.28 110 VAL A C 1
ATOM 804 O O . VAL A 1 110 ? 8.875 6.127 -28.160 1.00 60.28 110 VAL A O 1
ATOM 807 N N . ALA A 1 111 ? 6.952 5.522 -27.163 1.00 67.56 111 ALA A N 1
ATOM 808 C CA . ALA A 1 111 ? 7.034 6.543 -26.144 1.00 67.56 111 ALA A CA 1
ATOM 809 C C . ALA A 1 111 ? 8.305 6.316 -25.321 1.00 67.56 111 ALA A C 1
ATOM 811 O O . ALA A 1 111 ? 8.538 5.226 -24.799 1.00 67.56 111 ALA A O 1
ATOM 812 N N . ARG A 1 112 ? 9.169 7.332 -25.271 1.00 80.12 112 ARG A N 1
ATOM 813 C CA . ARG A 1 112 ? 10.449 7.227 -24.569 1.00 80.12 112 ARG A CA 1
ATOM 814 C C . ARG A 1 112 ? 10.187 6.983 -23.087 1.00 80.12 112 ARG A C 1
ATOM 816 O O . ARG A 1 112 ? 9.318 7.629 -22.506 1.00 80.12 112 ARG A O 1
ATOM 823 N N . ARG A 1 113 ? 10.970 6.085 -22.485 1.00 85.62 113 ARG A N 1
ATOM 824 C CA . ARG A 1 113 ? 10.973 5.891 -21.031 1.00 85.62 113 ARG A CA 1
ATOM 825 C C . ARG A 1 113 ? 11.288 7.214 -20.345 1.00 85.62 113 ARG A C 1
ATOM 827 O O . ARG A 1 113 ? 12.228 7.910 -20.739 1.00 85.62 113 ARG A O 1
ATOM 834 N N . VAL A 1 114 ? 10.488 7.560 -19.345 1.00 87.50 114 VAL A N 1
ATOM 835 C CA . VAL A 1 114 ? 10.662 8.776 -18.560 1.00 87.50 114 VAL A CA 1
ATOM 836 C C . VAL A 1 114 ? 11.597 8.442 -17.408 1.00 87.50 114 VAL A C 1
ATOM 838 O O . VAL A 1 114 ? 11.231 7.697 -16.513 1.00 87.50 114 VAL A O 1
ATOM 841 N N . SER A 1 115 ? 12.819 8.968 -17.437 1.00 87.19 115 SER A N 1
ATOM 842 C CA . SER A 1 115 ? 13.789 8.777 -16.344 1.00 87.19 115 SER A CA 1
ATOM 843 C C . SER A 1 115 ? 13.833 9.969 -15.390 1.00 87.19 115 SER A C 1
ATOM 845 O O . SER A 1 115 ? 14.201 9.829 -14.230 1.00 87.19 115 SER A O 1
ATOM 847 N N . ASP A 1 116 ? 13.500 11.156 -15.897 1.00 88.44 116 ASP A N 1
ATOM 848 C CA . ASP A 1 116 ? 13.548 12.402 -15.140 1.00 88.44 116 ASP A CA 1
ATOM 849 C C . ASP A 1 116 ? 12.166 12.695 -14.530 1.00 88.44 116 ASP A C 1
ATOM 851 O O . ASP A 1 116 ? 11.198 12.853 -15.285 1.00 88.44 116 ASP A O 1
ATOM 855 N N . PRO A 1 117 ? 12.052 12.796 -13.192 1.00 85.75 117 PRO A N 1
ATOM 856 C CA . PRO A 1 117 ? 10.786 13.072 -12.521 1.00 85.75 117 PRO A CA 1
ATOM 857 C C . PRO A 1 117 ? 10.167 14.425 -12.895 1.00 85.75 117 PRO A C 1
ATOM 859 O O . PRO A 1 117 ? 8.962 14.600 -12.730 1.00 85.75 117 PRO A O 1
ATOM 862 N N . GLY A 1 118 ? 10.947 15.376 -13.428 1.00 85.88 118 GLY A N 1
ATOM 863 C CA . GLY A 1 118 ? 10.419 16.641 -13.948 1.00 85.88 118 GLY A CA 1
ATOM 864 C C . GLY A 1 118 ? 9.512 16.483 -15.176 1.00 85.88 118 GLY A C 1
ATOM 865 O O . GLY A 1 118 ? 8.720 17.379 -15.457 1.00 85.88 118 GLY A O 1
ATOM 866 N N . ASN A 1 119 ? 9.596 15.344 -15.873 1.00 87.38 119 ASN A N 1
ATOM 867 C CA . ASN A 1 119 ? 8.785 15.015 -17.050 1.00 87.38 119 ASN A CA 1
ATOM 868 C C . ASN A 1 119 ? 7.611 14.072 -16.730 1.00 87.38 119 ASN A C 1
ATOM 870 O O . ASN A 1 119 ? 6.950 13.581 -17.648 1.00 87.38 119 ASN A O 1
ATOM 874 N N . LEU A 1 120 ? 7.367 13.769 -15.450 1.00 85.31 120 LEU A N 1
ATOM 875 C CA . LEU A 1 120 ? 6.194 12.995 -15.054 1.00 85.31 120 LEU A CA 1
ATOM 876 C C . LEU A 1 120 ? 4.913 13.798 -15.321 1.00 85.31 120 LEU A C 1
ATOM 878 O O . LEU A 1 120 ? 4.913 15.022 -15.168 1.00 85.31 120 LEU A O 1
ATOM 882 N N . PRO A 1 121 ? 3.816 13.126 -15.713 1.00 80.06 121 PRO A N 1
ATOM 883 C CA . PRO A 1 121 ? 2.539 13.790 -15.883 1.00 80.06 121 PRO A CA 1
ATOM 884 C C . PRO A 1 121 ? 2.105 14.416 -14.556 1.00 80.06 121 PRO A C 1
ATOM 886 O O . PRO A 1 121 ? 2.349 13.881 -13.474 1.00 80.06 121 PRO A O 1
ATOM 889 N N . GLU A 1 122 ? 1.474 15.581 -14.659 1.00 75.06 122 GLU A N 1
ATOM 890 C CA . GLU A 1 122 ? 1.070 16.392 -13.509 1.00 75.06 122 GLU A CA 1
ATOM 891 C C . GLU A 1 122 ? 0.075 15.664 -12.594 1.00 75.06 122 GLU A C 1
ATOM 893 O O . GLU A 1 122 ? 0.116 15.803 -11.372 1.00 75.06 122 GLU A O 1
ATOM 898 N N . PHE A 1 123 ? -0.777 14.831 -13.186 1.00 71.88 123 PHE A N 1
ATOM 899 C CA . PHE A 1 123 ? -1.675 13.925 -12.492 1.00 71.88 123 PHE A CA 1
ATOM 900 C C . PHE A 1 123 ? -1.449 12.495 -12.978 1.00 71.88 123 PHE A C 1
ATOM 902 O O . PHE A 1 123 ? -1.009 12.252 -14.104 1.00 71.88 123 PHE A O 1
ATOM 909 N N . GLN A 1 124 ? -1.752 11.538 -12.105 1.00 67.75 124 GLN A N 1
ATOM 910 C CA . GLN A 1 124 ? -1.749 10.127 -12.455 1.00 67.75 124 GLN A CA 1
ATOM 911 C C . GLN A 1 124 ? -2.925 9.866 -13.403 1.00 67.75 124 GLN A C 1
ATOM 913 O O . GLN A 1 124 ? -4.046 9.635 -12.972 1.00 67.75 124 GLN A O 1
ATOM 918 N N . ASP A 1 125 ? -2.676 9.964 -14.707 1.00 67.75 125 ASP A N 1
ATOM 919 C CA . ASP A 1 125 ? -3.685 9.663 -15.717 1.00 67.75 125 ASP A CA 1
ATOM 920 C C . ASP A 1 125 ? -3.794 8.142 -15.876 1.00 67.75 125 ASP A C 1
ATOM 922 O O . ASP A 1 125 ? -2.861 7.475 -16.343 1.00 67.75 125 A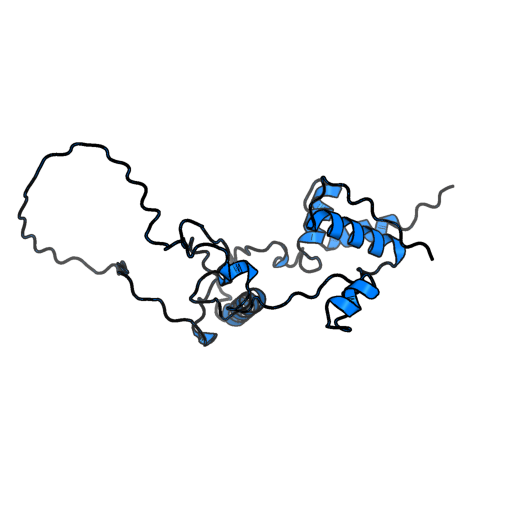SP A O 1
ATOM 926 N N . PHE A 1 126 ? -4.929 7.577 -15.463 1.00 69.75 126 PHE A N 1
ATOM 927 C CA . PHE A 1 126 ? -5.252 6.169 -15.673 1.00 69.75 126 PHE A CA 1
ATOM 928 C C . PHE A 1 126 ? -5.624 5.939 -17.135 1.00 69.75 126 PHE A C 1
ATOM 930 O O . PHE A 1 126 ? -6.782 5.735 -17.506 1.00 69.75 126 PHE A O 1
ATOM 937 N N . LYS A 1 127 ? -4.612 5.951 -17.998 1.00 72.38 127 LYS A N 1
ATOM 938 C CA . LYS A 1 127 ? -4.784 5.515 -19.377 1.00 72.38 127 LYS A CA 1
ATOM 939 C C . LYS A 1 127 ? -4.971 4.006 -19.362 1.00 72.38 127 LYS A C 1
ATOM 941 O O . LYS A 1 127 ? -4.110 3.277 -18.877 1.00 72.38 127 LYS A O 1
ATOM 946 N N . ASN A 1 128 ? -6.081 3.538 -19.929 1.00 74.81 128 ASN A N 1
ATOM 947 C CA . ASN A 1 128 ? -6.304 2.119 -20.193 1.00 74.81 128 ASN A CA 1
ATOM 948 C C . ASN A 1 128 ? -5.303 1.646 -21.254 1.00 74.81 128 ASN A C 1
ATOM 950 O O . ASN A 1 128 ? -5.611 1.593 -22.447 1.00 74.81 128 ASN A O 1
ATOM 954 N N . VAL A 1 129 ? -4.078 1.344 -20.827 1.00 75.62 129 VAL A N 1
ATOM 955 C CA . VAL A 1 129 ? -3.047 0.801 -21.703 1.00 75.62 129 VAL A CA 1
ATOM 956 C C . VAL A 1 129 ? -3.344 -0.679 -21.883 1.00 75.62 129 VAL A C 1
ATOM 958 O O . VAL A 1 129 ? -3.383 -1.444 -20.917 1.00 75.62 129 VAL A O 1
ATOM 961 N N . LYS A 1 130 ? -3.574 -1.070 -23.139 1.00 80.38 130 LYS A N 1
ATOM 962 C CA . LYS A 1 130 ? -3.723 -2.470 -23.523 1.00 80.38 130 LYS A CA 1
ATOM 963 C C . LYS A 1 130 ? -2.396 -3.000 -24.046 1.00 80.38 130 LYS A C 1
ATOM 965 O O . LYS A 1 130 ? -1.956 -2.572 -25.110 1.00 80.38 130 LYS A O 1
ATOM 970 N N . VAL A 1 131 ? -1.784 -3.943 -23.336 1.00 78.75 131 VAL A N 1
ATOM 971 C CA . VAL A 1 131 ? -0.583 -4.659 -23.798 1.00 78.75 131 VAL A CA 1
ATOM 972 C C . VAL A 1 131 ? -0.955 -6.127 -23.945 1.00 78.75 131 VAL A C 1
ATOM 974 O O . VAL A 1 131 ? -1.507 -6.715 -23.024 1.00 78.75 131 VAL A O 1
ATOM 977 N N . ALA A 1 132 ? -0.730 -6.703 -25.129 1.00 84.69 132 ALA A N 1
ATOM 978 C CA . ALA A 1 132 ? -1.070 -8.101 -25.433 1.00 84.69 132 ALA A CA 1
ATOM 979 C C . ALA A 1 132 ? -2.542 -8.504 -25.155 1.00 84.69 132 ALA A C 1
ATOM 981 O O . ALA A 1 132 ? -2.843 -9.674 -24.954 1.00 84.69 132 ALA A O 1
ATOM 982 N N . GLY A 1 133 ? -3.476 -7.545 -25.179 1.00 86.06 133 GLY A N 1
ATOM 983 C CA . GLY A 1 133 ? -4.901 -7.784 -24.910 1.00 86.06 133 GLY A CA 1
ATOM 984 C C . GLY 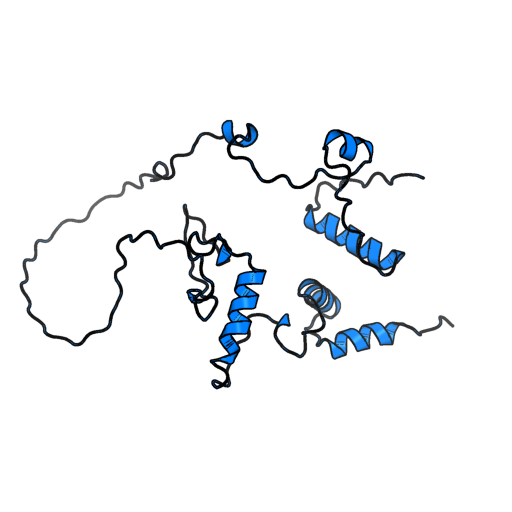A 1 133 ? -5.310 -7.637 -23.440 1.00 86.06 133 GLY A C 1
ATOM 985 O O . GLY A 1 133 ? -6.505 -7.556 -23.161 1.00 86.06 133 GLY A O 1
ATOM 986 N N . GLU A 1 134 ? -4.354 -7.508 -22.521 1.00 77.31 134 GLU A N 1
ATOM 987 C CA . GLU A 1 134 ? -4.604 -7.227 -21.107 1.00 77.31 134 GLU A CA 1
ATOM 988 C C . GLU A 1 134 ? -4.668 -5.718 -20.867 1.00 77.31 134 GLU A C 1
ATOM 990 O O . GLU A 1 134 ? -3.934 -4.952 -21.490 1.00 77.31 134 GLU A O 1
ATOM 995 N N . THR A 1 135 ? -5.578 -5.276 -19.994 1.00 81.19 135 THR A N 1
ATOM 996 C CA . THR A 1 135 ? -5.721 -3.859 -19.624 1.00 81.19 135 THR A CA 1
ATOM 997 C C . THR A 1 135 ? -5.132 -3.654 -18.239 1.00 81.19 135 THR A C 1
ATOM 999 O O . THR A 1 135 ? -5.594 -4.263 -17.276 1.00 81.19 135 THR A O 1
ATOM 1002 N N . PHE A 1 136 ? -4.129 -2.789 -18.141 1.00 77.38 136 PHE A N 1
ATOM 1003 C CA . PHE A 1 136 ? -3.481 -2.476 -16.874 1.00 77.38 136 PHE A CA 1
ATOM 1004 C C . PHE A 1 136 ? -4.111 -1.224 -16.270 1.00 77.38 136 PHE A C 1
ATOM 1006 O O . PHE A 1 136 ? -4.237 -0.201 -16.939 1.00 77.38 136 PHE A O 1
ATOM 1013 N N . LEU A 1 137 ? -4.495 -1.312 -14.995 1.00 79.06 137 LEU A N 1
ATOM 1014 C CA . LEU A 1 137 ? -5.068 -0.199 -14.229 1.00 79.06 137 LEU A CA 1
ATOM 1015 C C . LEU A 1 137 ? -4.010 0.580 -13.439 1.00 79.06 137 LEU A C 1
ATOM 1017 O O . LEU A 1 137 ? -4.345 1.522 -12.732 1.00 79.06 137 LEU A O 1
ATOM 1021 N N . THR A 1 138 ? -2.735 0.206 -13.545 1.00 79.31 138 THR A N 1
ATOM 1022 C CA . THR A 1 138 ? -1.647 0.849 -12.804 1.00 79.31 138 THR A CA 1
ATOM 1023 C C . THR A 1 138 ? -0.662 1.481 -13.776 1.00 79.31 138 THR A C 1
ATOM 1025 O O . THR A 1 138 ? -0.131 0.820 -14.665 1.00 79.31 138 THR A O 1
ATOM 1028 N N . ILE A 1 139 ? -0.377 2.767 -13.579 1.00 82.44 139 ILE A N 1
ATOM 1029 C CA . ILE A 1 139 ? 0.535 3.561 -14.416 1.00 82.44 139 ILE A CA 1
ATOM 1030 C C . ILE A 1 139 ? 1.967 2.989 -14.464 1.00 82.44 139 ILE A C 1
ATOM 1032 O O . ILE A 1 139 ? 2.623 3.067 -15.504 1.00 82.44 139 ILE A O 1
ATOM 1036 N N . SER A 1 140 ? 2.428 2.345 -13.384 1.00 84.62 140 SER A N 1
ATOM 1037 C CA . SER A 1 140 ? 3.749 1.702 -13.309 1.00 84.62 140 SER A CA 1
ATOM 1038 C C . SER A 1 140 ? 3.867 0.458 -14.195 1.00 84.62 140 SER A C 1
ATOM 1040 O O . SER A 1 140 ? 4.974 0.040 -14.518 1.00 84.62 140 SER A O 1
ATOM 1042 N N . CYS A 1 141 ? 2.744 -0.116 -14.639 1.00 81.19 141 CYS A N 1
ATOM 1043 C CA . CYS A 1 141 ? 2.740 -1.199 -15.623 1.00 81.19 141 CYS A CA 1
ATOM 1044 C C . CYS A 1 141 ? 2.970 -0.693 -17.053 1.00 81.19 141 CYS A C 1
ATOM 1046 O O . CYS A 1 141 ? 3.209 -1.497 -17.953 1.00 81.19 141 CYS A O 1
ATOM 1048 N N . SER A 1 142 ? 2.889 0.619 -17.295 1.00 85.38 142 SER A N 1
ATOM 1049 C CA . SER A 1 142 ? 3.244 1.173 -18.598 1.00 85.38 142 SER A CA 1
ATOM 1050 C C . SER A 1 142 ? 4.765 1.239 -18.757 1.00 85.38 142 SER A C 1
ATOM 1052 O O . SER A 1 142 ? 5.492 1.583 -17.825 1.00 85.38 142 SER A O 1
ATOM 1054 N N . GLU A 1 143 ? 5.256 0.968 -19.966 1.00 84.31 143 GLU A N 1
ATOM 1055 C CA . GLU A 1 143 ? 6.695 1.015 -20.252 1.00 84.31 143 GLU A CA 1
ATOM 1056 C C . GLU A 1 143 ? 7.302 2.413 -20.030 1.00 84.31 143 GLU A C 1
ATOM 1058 O O . GLU A 1 143 ? 8.475 2.537 -19.689 1.00 84.31 143 GLU A O 1
ATOM 1063 N N . GLN A 1 144 ? 6.500 3.473 -20.168 1.00 86.62 144 GLN A N 1
ATOM 1064 C CA . GLN A 1 144 ? 6.949 4.853 -19.967 1.00 86.62 144 GLN A CA 1
ATOM 1065 C C . GLN A 1 144 ? 7.372 5.131 -18.521 1.00 86.62 144 GLN A C 1
ATOM 1067 O O . GLN A 1 144 ? 8.316 5.892 -18.311 1.00 86.62 144 GLN A O 1
ATOM 1072 N N . TYR A 1 145 ? 6.690 4.516 -17.550 1.00 87.31 145 TYR A N 1
ATOM 1073 C CA . TYR A 1 145 ? 6.871 4.768 -16.117 1.00 87.31 145 TYR A CA 1
ATOM 1074 C C . TYR A 1 145 ? 7.391 3.545 -15.356 1.00 87.31 145 TYR A C 1
ATOM 1076 O O . TYR A 1 145 ? 7.428 3.562 -14.129 1.00 87.31 145 TYR A O 1
ATOM 1084 N N . SER A 1 146 ? 7.828 2.498 -16.061 1.00 87.88 146 SER A N 1
ATOM 1085 C CA . SER A 1 146 ? 8.304 1.250 -15.451 1.00 87.88 146 SER A CA 1
ATOM 1086 C C . SER A 1 146 ? 9.575 1.419 -14.607 1.00 87.88 146 SER A C 1
ATOM 1088 O O . SER A 1 146 ? 9.991 0.489 -13.925 1.00 87.88 146 SER A O 1
ATOM 1090 N N . THR A 1 147 ? 10.241 2.572 -14.700 1.00 90.62 147 THR A N 1
ATOM 1091 C CA . THR A 1 147 ? 11.421 2.937 -13.904 1.00 90.62 147 THR A CA 1
ATOM 1092 C C . THR A 1 147 ? 11.072 3.516 -12.538 1.00 90.62 147 THR A C 1
ATOM 1094 O O . THR A 1 147 ? 11.980 3.692 -11.734 1.00 90.62 147 THR A O 1
ATOM 1097 N N . PHE A 1 148 ? 9.797 3.813 -12.278 1.00 87.56 148 PHE A N 1
ATOM 1098 C CA . PHE A 1 148 ? 9.330 4.341 -11.002 1.00 87.56 148 PHE A CA 1
ATOM 1099 C C . PHE A 1 148 ? 8.452 3.321 -10.278 1.00 87.56 148 PHE A C 1
ATOM 1101 O O . PHE A 1 148 ? 7.593 2.664 -10.873 1.00 87.56 148 PHE A O 1
ATOM 1108 N N . SER A 1 149 ? 8.626 3.236 -8.966 1.00 86.19 149 SER A N 1
ATOM 1109 C CA . SER A 1 149 ? 7.693 2.549 -8.077 1.00 86.19 149 SER A CA 1
ATOM 1110 C C . SER A 1 149 ? 6.360 3.313 -7.959 1.00 86.19 149 SER A C 1
ATOM 1112 O O . SER A 1 149 ? 6.315 4.534 -8.160 1.00 86.19 149 SER A O 1
ATOM 1114 N N . PRO A 1 150 ? 5.252 2.631 -7.610 1.00 81.38 150 PRO A N 1
ATOM 1115 C CA . PRO A 1 150 ? 3.976 3.291 -7.322 1.00 81.38 150 PRO A CA 1
ATOM 1116 C C . PRO A 1 150 ? 4.091 4.409 -6.271 1.00 81.38 150 PRO A C 1
ATOM 1118 O O . PRO A 1 150 ? 3.454 5.457 -6.398 1.00 81.38 150 PRO A O 1
ATOM 1121 N N . GLU A 1 151 ? 4.930 4.215 -5.254 1.00 81.56 151 GLU A N 1
ATOM 1122 C CA . GLU A 1 151 ? 5.180 5.172 -4.178 1.00 81.56 151 GLU A CA 1
ATOM 1123 C C . GLU A 1 151 ? 5.936 6.410 -4.673 1.00 81.56 151 GLU A C 1
ATOM 1125 O O . GLU A 1 151 ? 5.584 7.526 -4.288 1.00 81.56 151 GLU A O 1
ATOM 1130 N N . GLU A 1 152 ? 6.925 6.243 -5.556 1.00 81.94 152 GLU A N 1
ATOM 1131 C CA . GLU A 1 152 ? 7.639 7.363 -6.183 1.00 81.94 152 GLU A CA 1
ATOM 1132 C C . GLU A 1 152 ? 6.701 8.202 -7.048 1.00 81.94 152 GLU A C 1
ATOM 1134 O O . GLU A 1 152 ? 6.680 9.427 -6.925 1.00 81.94 152 GLU A O 1
ATOM 1139 N N . LEU A 1 153 ? 5.868 7.560 -7.874 1.00 84.25 153 LEU A N 1
ATOM 1140 C CA . LEU A 1 153 ? 4.880 8.263 -8.698 1.00 84.25 153 LEU A CA 1
ATOM 1141 C C . LEU A 1 153 ? 3.896 9.058 -7.831 1.00 84.25 153 LEU A C 1
ATOM 1143 O O . LEU A 1 153 ? 3.622 10.229 -8.111 1.00 84.25 153 LEU A O 1
ATOM 1147 N N . ARG A 1 154 ? 3.431 8.470 -6.721 1.00 79.62 154 ARG A N 1
ATOM 1148 C CA . ARG A 1 154 ? 2.593 9.166 -5.738 1.00 79.62 154 ARG A CA 1
ATOM 1149 C C . ARG A 1 154 ? 3.338 10.343 -5.099 1.00 79.62 154 ARG A C 1
ATOM 1151 O O . ARG A 1 154 ? 2.784 11.442 -5.045 1.00 79.62 154 ARG A O 1
ATOM 1158 N N . PHE A 1 155 ? 4.580 10.151 -4.659 1.00 81.94 155 PHE A N 1
ATOM 1159 C CA . PHE A 1 155 ? 5.406 11.206 -4.067 1.00 81.94 155 PHE A CA 1
ATOM 1160 C C . PHE A 1 155 ? 5.586 12.395 -5.018 1.00 81.94 155 PHE A C 1
ATOM 1162 O O . PHE A 1 155 ? 5.362 13.540 -4.619 1.00 81.94 155 PHE A O 1
ATOM 1169 N N . TYR A 1 156 ? 5.935 12.140 -6.282 1.00 81.94 156 TYR A N 1
ATOM 1170 C CA . TYR A 1 156 ? 6.111 13.201 -7.273 1.00 81.94 156 TYR A CA 1
ATOM 1171 C C . TYR A 1 156 ? 4.799 13.915 -7.598 1.00 81.94 156 TYR A C 1
ATOM 1173 O O . TYR A 1 156 ? 4.805 15.139 -7.728 1.00 81.94 156 TYR A O 1
ATOM 1181 N N . SER A 1 157 ? 3.670 13.197 -7.630 1.00 76.75 157 SER A N 1
ATOM 1182 C CA . SER A 1 157 ? 2.354 13.827 -7.789 1.00 76.75 157 SER A CA 1
ATOM 1183 C C . SER A 1 157 ? 2.057 14.815 -6.651 1.00 76.75 157 SER A C 1
ATOM 1185 O O . SER A 1 157 ? 1.644 15.942 -6.909 1.00 76.75 157 SER A O 1
ATOM 1187 N N . TYR A 1 158 ? 2.358 14.464 -5.395 1.00 75.00 158 TYR A N 1
ATOM 1188 C CA . TYR A 1 158 ? 2.157 15.362 -4.253 1.00 75.00 158 TYR A CA 1
ATOM 1189 C C . TYR A 1 158 ? 3.130 16.535 -4.250 1.00 75.00 158 TYR A C 1
ATOM 1191 O O . TYR A 1 158 ? 2.731 17.666 -3.985 1.00 75.00 158 TYR A O 1
ATOM 1199 N N . LYS A 1 159 ? 4.394 16.286 -4.600 1.00 76.38 159 LYS A N 1
ATOM 1200 C CA . LYS A 1 159 ? 5.413 17.333 -4.694 1.00 76.38 159 LYS A CA 1
ATOM 1201 C C . LYS A 1 159 ? 5.078 18.368 -5.774 1.00 76.38 159 LYS A C 1
ATOM 1203 O O . LYS A 1 159 ? 5.367 19.547 -5.596 1.00 76.38 159 LYS A O 1
ATOM 1208 N N . ASN A 1 160 ? 4.467 17.939 -6.879 1.00 72.56 160 ASN A N 1
ATOM 1209 C CA . ASN A 1 160 ? 4.095 18.823 -7.983 1.00 72.56 160 ASN A CA 1
ATOM 1210 C C . ASN A 1 160 ? 2.771 19.570 -7.731 1.00 72.56 160 ASN A C 1
ATOM 1212 O O . ASN A 1 160 ? 2.620 20.692 -8.214 1.00 72.56 160 ASN A O 1
ATOM 1216 N N . LYS A 1 161 ? 1.856 19.013 -6.922 1.00 63.50 161 LYS A N 1
ATOM 1217 C CA . LYS A 1 161 ? 0.565 19.636 -6.563 1.00 63.50 161 LYS A CA 1
ATOM 1218 C C . LYS A 1 161 ? 0.671 20.931 -5.758 1.00 63.50 161 LYS A C 1
ATOM 1220 O O . LYS A 1 161 ? -0.262 21.728 -5.789 1.00 63.50 161 LYS A O 1
ATOM 1225 N N . ASP A 1 162 ? 1.815 21.218 -5.137 1.00 56.12 162 ASP A N 1
ATOM 1226 C CA . ASP A 1 162 ? 2.043 22.517 -4.483 1.00 56.12 162 ASP A CA 1
ATOM 1227 C C . ASP A 1 162 ? 1.967 23.698 -5.483 1.00 56.12 162 ASP A C 1
ATOM 1229 O O . ASP A 1 162 ? 1.757 24.845 -5.092 1.00 56.12 162 ASP A O 1
ATOM 1233 N N . LYS A 1 163 ? 2.058 23.427 -6.798 1.00 55.12 163 LYS A N 1
ATOM 1234 C CA . LYS A 1 163 ? 1.887 24.422 -7.872 1.00 55.12 163 LYS A CA 1
ATOM 1235 C C . LYS A 1 163 ? 0.431 24.667 -8.302 1.00 55.12 163 LYS A C 1
ATOM 1237 O O . LYS A 1 163 ? 0.184 25.650 -8.994 1.00 55.12 163 LYS A O 1
ATOM 1242 N N . LEU A 1 164 ? -0.524 23.822 -7.901 1.00 52.47 164 LEU A N 1
ATOM 1243 C CA . LEU A 1 164 ? -1.914 23.816 -8.400 1.00 52.47 164 LEU A CA 1
ATOM 1244 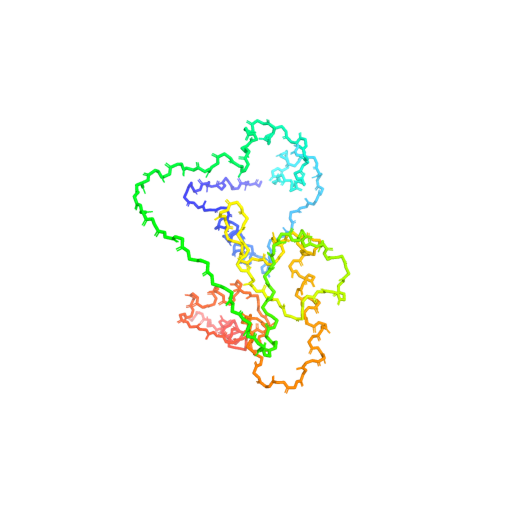C C . LEU A 1 164 ? -2.969 24.144 -7.335 1.00 52.47 164 LEU A C 1
ATOM 1246 O O . LEU A 1 164 ? -4.162 23.932 -7.549 1.00 52.47 164 LEU A O 1
ATOM 1250 N N . ARG A 1 165 ? -2.543 24.683 -6.193 1.00 51.81 165 ARG A N 1
ATOM 1251 C CA . ARG A 1 165 ? -3.345 24.909 -4.983 1.00 51.81 165 ARG A CA 1
ATOM 1252 C C . ARG A 1 165 ? -4.406 26.027 -5.111 1.00 51.81 165 ARG A C 1
ATOM 1254 O O . ARG A 1 165 ? -4.493 26.905 -4.258 1.00 51.81 165 ARG A O 1
ATOM 1261 N N . GLY A 1 166 ? -5.193 26.018 -6.189 1.00 52.66 166 GLY A N 1
ATOM 1262 C CA . GLY A 1 166 ? -6.171 27.050 -6.539 1.00 52.66 166 GLY A CA 1
ATOM 1263 C C . GLY A 1 166 ? -7.488 26.563 -7.159 1.00 52.66 166 GLY A C 1
ATOM 1264 O O . GLY A 1 166 ? -8.318 27.408 -7.478 1.00 52.66 166 GLY A O 1
ATOM 1265 N N . SER A 1 167 ? -7.730 25.256 -7.325 1.00 55.28 167 SER A N 1
ATOM 1266 C CA . SER A 1 167 ? -9.053 24.748 -7.739 1.00 55.28 167 SER A CA 1
ATOM 1267 C C . SER A 1 167 ? -9.675 23.939 -6.597 1.00 55.28 167 SER A C 1
ATOM 1269 O O . SER A 1 167 ? -9.162 22.884 -6.238 1.00 55.28 167 SER A O 1
ATOM 1271 N N . GLU A 1 168 ? -10.763 24.439 -6.007 1.00 58.06 168 GLU A N 1
ATOM 1272 C CA . GLU A 1 168 ? -11.380 23.905 -4.778 1.00 58.06 168 GLU A CA 1
ATOM 1273 C C . GLU A 1 168 ? -12.054 22.523 -4.911 1.00 58.06 168 GLU A C 1
ATOM 1275 O O . GLU A 1 168 ? -12.660 22.039 -3.958 1.00 58.06 168 GLU A O 1
ATOM 1280 N N . SER A 1 169 ? -11.943 21.844 -6.055 1.00 56.53 169 SER A N 1
ATOM 1281 C CA . SER A 1 169 ? -12.468 20.487 -6.236 1.00 56.53 169 SER A CA 1
ATOM 1282 C C . SER A 1 169 ? -11.347 19.484 -6.500 1.00 56.53 169 SER A C 1
ATOM 1284 O O . SER A 1 169 ? -11.289 18.853 -7.558 1.00 56.53 169 SER A O 1
ATOM 1286 N N . GLU A 1 170 ? -10.434 19.316 -5.546 1.00 57.19 170 GLU A N 1
ATOM 1287 C CA . GLU A 1 170 ? -9.557 18.148 -5.572 1.00 57.19 170 GLU A CA 1
ATOM 1288 C C . GLU A 1 170 ? -10.402 16.898 -5.307 1.00 57.19 170 GLU A C 1
ATOM 1290 O O . GLU A 1 170 ? -10.754 16.571 -4.172 1.00 57.19 170 GLU A O 1
ATOM 1295 N N . ASN A 1 171 ? -10.757 16.194 -6.382 1.00 58.12 171 ASN A N 1
ATOM 1296 C CA . ASN A 1 171 ? -11.352 14.871 -6.293 1.00 58.12 171 ASN A CA 1
ATOM 1297 C C . ASN A 1 171 ? -10.240 13.893 -5.891 1.00 58.12 171 ASN A C 1
ATOM 1299 O O . ASN A 1 171 ? -9.546 13.325 -6.732 1.00 58.12 171 ASN A O 1
ATOM 1303 N N . LEU A 1 172 ? -9.982 13.794 -4.587 1.00 60.34 172 LEU A N 1
ATOM 1304 C CA . LEU A 1 172 ? -8.993 12.876 -4.035 1.00 60.34 172 LEU A CA 1
ATOM 1305 C C . LEU A 1 172 ? -9.450 11.438 -4.314 1.00 60.34 172 LEU A C 1
ATOM 1307 O O . LEU A 1 172 ? -10.371 10.936 -3.675 1.00 60.34 172 LEU A O 1
ATOM 1311 N N . GLU A 1 173 ? -8.790 10.774 -5.262 1.00 67.19 173 GLU A N 1
ATOM 1312 C CA . GLU A 1 173 ? -9.101 9.396 -5.679 1.00 67.19 173 GLU A CA 1
ATOM 1313 C C . GLU A 1 173 ? -8.835 8.359 -4.578 1.00 67.19 173 GLU A C 1
ATOM 1315 O O . GLU A 1 173 ? -9.336 7.238 -4.623 1.00 67.19 173 GLU A O 1
ATOM 1320 N N . SER A 1 174 ? -8.052 8.734 -3.565 1.00 80.38 174 SER A N 1
ATOM 1321 C CA . SER A 1 174 ? -7.752 7.894 -2.414 1.00 80.38 174 SER A CA 1
ATOM 1322 C C . SER A 1 174 ? -8.527 8.351 -1.182 1.00 80.38 174 SER A C 1
ATOM 1324 O O . SER A 1 174 ? -8.354 9.480 -0.720 1.00 80.38 174 SER A O 1
ATOM 1326 N N . ILE A 1 175 ? -9.296 7.443 -0.572 1.00 82.94 175 ILE A N 1
ATOM 1327 C CA . ILE A 1 175 ? -9.953 7.708 0.715 1.00 82.94 175 ILE A CA 1
ATOM 1328 C C . ILE A 1 175 ? -8.936 8.043 1.814 1.00 82.94 175 ILE A C 1
ATOM 1330 O O . ILE A 1 175 ? -9.191 8.939 2.607 1.00 82.94 175 ILE A O 1
ATOM 1334 N N . THR A 1 176 ? -7.749 7.426 1.808 1.00 87.75 176 THR A N 1
ATOM 1335 C CA . THR A 1 176 ? -6.684 7.704 2.794 1.00 87.75 176 THR A CA 1
ATOM 1336 C C . THR A 1 176 ? -6.007 9.057 2.580 1.00 87.75 176 THR A C 1
ATOM 1338 O O . THR A 1 176 ? -5.344 9.559 3.482 1.00 87.75 176 THR A O 1
ATOM 1341 N N . ALA A 1 177 ? -6.183 9.681 1.408 1.00 80.38 177 ALA A N 1
ATOM 1342 C CA . ALA A 1 177 ? -5.712 11.044 1.174 1.00 80.38 177 ALA A CA 1
ATOM 1343 C C . ALA A 1 177 ? -6.636 12.095 1.810 1.00 80.38 177 ALA A C 1
ATOM 1345 O O . ALA A 1 177 ? -6.226 13.243 1.976 1.00 80.38 177 ALA A O 1
ATOM 1346 N N . LYS A 1 178 ? -7.869 11.726 2.187 1.00 86.62 178 LYS A N 1
ATOM 1347 C CA . LYS A 1 178 ? -8.749 12.618 2.942 1.00 86.62 178 LYS A CA 1
ATOM 1348 C C . LYS A 1 178 ? -8.233 12.733 4.385 1.00 86.62 178 LYS A C 1
ATOM 1350 O O . LYS A 1 178 ? -7.957 11.706 5.011 1.00 86.62 178 LYS A O 1
ATOM 1355 N N . PRO A 1 179 ? -8.147 13.950 4.952 1.00 84.69 179 PRO A N 1
ATOM 1356 C CA . PRO A 1 179 ? -7.610 14.163 6.298 1.00 84.69 179 PRO A CA 1
ATOM 1357 C C . PRO A 1 179 ? -8.356 13.349 7.364 1.00 84.69 179 PRO A C 1
ATOM 1359 O O . PRO A 1 179 ? -7.719 12.809 8.269 1.00 84.69 179 PRO A O 1
ATOM 1362 N N . ASP A 1 180 ? -9.665 13.158 7.187 1.00 93.56 180 ASP A N 1
ATOM 1363 C CA . ASP A 1 180 ? -10.533 12.388 8.087 1.00 93.56 180 ASP A CA 1
ATOM 1364 C C . ASP A 1 180 ? -10.175 10.897 8.197 1.00 93.56 180 ASP A C 1
ATOM 1366 O O . ASP A 1 180 ? -10.627 10.235 9.130 1.00 93.56 180 ASP A O 1
ATOM 1370 N N . PHE A 1 181 ? -9.381 10.368 7.261 1.00 94.12 181 PHE A N 1
ATOM 1371 C CA . PHE A 1 181 ? -8.988 8.957 7.176 1.00 94.12 181 PHE A CA 1
ATOM 1372 C C . PHE A 1 181 ? -7.462 8.767 7.177 1.00 94.12 181 PHE A C 1
ATOM 1374 O O . PHE A 1 181 ? -6.971 7.648 7.048 1.00 94.12 181 PHE A O 1
ATOM 1381 N N . SER A 1 182 ? -6.705 9.856 7.328 1.00 90.25 182 SER A N 1
ATOM 1382 C CA . SER A 1 182 ? -5.243 9.892 7.182 1.00 90.25 182 SER A CA 1
ATOM 1383 C C . SER A 1 182 ? -4.468 9.066 8.217 1.00 90.25 182 SER A C 1
ATOM 1385 O O . SER A 1 182 ? -3.277 8.830 8.038 1.00 90.25 182 SER A O 1
ATOM 1387 N N . GLN A 1 183 ? -5.122 8.628 9.298 1.00 91.94 183 GLN A N 1
ATOM 1388 C CA . GLN A 1 183 ? -4.493 7.854 10.377 1.00 91.94 183 GLN A CA 1
ATOM 1389 C C . GLN A 1 183 ? -4.575 6.336 10.171 1.00 91.94 183 GLN A C 1
ATOM 1391 O O . GLN A 1 183 ? -4.110 5.590 11.029 1.00 91.94 183 GLN A O 1
ATOM 1396 N N . HIS A 1 184 ? -5.189 5.873 9.079 1.00 89.62 184 HIS A N 1
ATOM 1397 C CA . HIS A 1 184 ? -5.376 4.449 8.809 1.00 89.62 184 HIS A CA 1
ATOM 1398 C C . HIS A 1 184 ? -4.979 4.085 7.378 1.00 89.62 184 HIS A C 1
ATOM 1400 O O . HIS A 1 184 ? -5.138 4.860 6.434 1.00 89.62 184 HIS A O 1
ATOM 1406 N N . SER A 1 185 ? -4.477 2.866 7.228 1.00 88.94 185 SER A N 1
ATOM 1407 C CA . SER A 1 185 ? -4.263 2.202 5.943 1.00 88.94 185 SER A CA 1
ATOM 1408 C C . SER A 1 185 ? -5.590 1.802 5.284 1.00 88.94 185 SER A C 1
ATOM 1410 O O . SER A 1 185 ? -6.644 1.752 5.924 1.00 88.94 185 SER A O 1
ATOM 1412 N N . PHE A 1 186 ? -5.558 1.487 3.987 1.00 85.44 186 PHE A N 1
ATOM 1413 C CA . PHE A 1 186 ? -6.754 1.042 3.262 1.00 85.44 186 PHE A CA 1
ATOM 1414 C C . PHE A 1 186 ? -7.322 -0.257 3.833 1.00 85.44 186 PHE A C 1
ATOM 1416 O O . PHE A 1 186 ? -8.537 -0.437 3.904 1.00 85.44 186 PHE A O 1
ATOM 1423 N N . GLU A 1 187 ? -6.438 -1.155 4.246 1.00 84.88 187 GLU A N 1
ATOM 1424 C CA . GLU A 1 187 ? -6.760 -2.452 4.812 1.00 84.88 187 GLU A CA 1
ATOM 1425 C C . GLU A 1 187 ? -7.483 -2.286 6.151 1.00 84.88 187 GLU A C 1
ATOM 1427 O O . GLU A 1 187 ? -8.519 -2.915 6.364 1.00 84.88 187 GLU A O 1
ATOM 1432 N N . GLU A 1 188 ? -7.011 -1.380 7.014 1.00 87.31 188 GLU A N 1
ATOM 1433 C CA . GLU A 1 188 ? -7.683 -1.046 8.276 1.00 87.31 188 GLU A CA 1
ATOM 1434 C C . GLU A 1 188 ? -9.077 -0.463 8.033 1.00 87.31 188 GLU A C 1
ATOM 1436 O O . GLU A 1 188 ? -10.050 -0.930 8.626 1.00 87.31 188 GLU A O 1
ATOM 1441 N N . LEU A 1 189 ? -9.202 0.501 7.114 1.00 92.19 189 LEU A N 1
ATOM 1442 C CA . LEU A 1 189 ? -10.496 1.095 6.763 1.00 92.19 189 LEU A CA 1
ATOM 1443 C C . LEU A 1 189 ? -11.468 0.052 6.191 1.00 92.19 189 LEU A C 1
ATOM 1445 O O . LEU A 1 189 ? -12.651 0.054 6.537 1.00 92.19 189 LEU A O 1
ATOM 1449 N N . ARG A 1 190 ? -10.979 -0.881 5.365 1.00 89.75 190 ARG A N 1
ATOM 1450 C CA . ARG A 1 190 ? -11.780 -1.983 4.816 1.00 89.75 190 ARG A CA 1
ATOM 1451 C C . ARG A 1 190 ? -12.266 -2.929 5.912 1.00 89.75 190 ARG A C 1
ATOM 1453 O O . ARG A 1 190 ? -13.439 -3.299 5.914 1.00 89.75 190 ARG A O 1
ATOM 1460 N N . VAL A 1 191 ? -11.392 -3.323 6.837 1.00 85.44 191 VAL A N 1
ATOM 1461 C CA . VAL A 1 191 ? -11.759 -4.188 7.970 1.00 85.44 191 VAL A CA 1
ATOM 1462 C C . VAL A 1 191 ? -12.804 -3.507 8.846 1.00 85.44 191 VAL A C 1
ATOM 1464 O O . VAL A 1 191 ? -13.823 -4.117 9.168 1.00 85.44 191 VAL A O 1
ATOM 1467 N N . VAL A 1 192 ? -12.603 -2.230 9.171 1.00 94.62 192 VAL A N 1
ATOM 1468 C CA . VAL A 1 192 ? -13.570 -1.438 9.937 1.00 94.62 192 VAL A CA 1
ATOM 1469 C C . VAL A 1 192 ? -14.921 -1.384 9.230 1.00 94.62 192 VAL A C 1
ATOM 1471 O O . VAL A 1 192 ? -15.940 -1.599 9.880 1.00 94.62 192 VAL A O 1
ATOM 1474 N N . TYR A 1 193 ? -14.952 -1.147 7.917 1.00 93.25 193 TYR A N 1
ATOM 1475 C CA . TYR A 1 193 ? -16.198 -1.115 7.153 1.00 93.25 193 TYR A CA 1
ATOM 1476 C C . TYR A 1 193 ? -16.950 -2.449 7.225 1.00 93.25 193 TYR A C 1
ATOM 1478 O O . TYR A 1 193 ? -18.155 -2.463 7.470 1.00 93.25 193 TYR A O 1
ATOM 1486 N N . MET A 1 194 ? -16.242 -3.573 7.068 1.00 90.88 194 MET A N 1
ATOM 1487 C CA . MET A 1 194 ? -16.844 -4.908 7.170 1.00 90.88 194 MET A CA 1
ATOM 1488 C C . MET A 1 194 ? -17.427 -5.180 8.564 1.00 90.88 194 MET A C 1
ATOM 1490 O O . MET A 1 194 ? -18.461 -5.832 8.671 1.00 90.88 194 MET A O 1
ATOM 1494 N N . LEU A 1 195 ? -16.791 -4.670 9.624 1.00 87.00 195 LEU A N 1
ATOM 1495 C CA . LEU A 1 195 ? -17.254 -4.846 11.004 1.00 87.00 195 LEU A CA 1
ATOM 1496 C C . LEU A 1 195 ? -18.396 -3.891 11.380 1.00 87.00 195 LEU A C 1
ATOM 1498 O O . LEU A 1 195 ? -19.339 -4.293 12.056 1.00 87.00 195 LEU A O 1
ATOM 1502 N N . ALA A 1 196 ? -18.312 -2.627 10.966 1.00 92.19 196 ALA A N 1
ATOM 1503 C CA . ALA A 1 196 ? -19.266 -1.583 11.332 1.00 92.19 196 ALA A CA 1
ATOM 1504 C C . ALA A 1 196 ? -20.475 -1.502 10.383 1.00 92.19 196 ALA A C 1
ATOM 1506 O O . ALA A 1 196 ? -21.473 -0.864 10.723 1.00 92.19 196 ALA A O 1
ATOM 1507 N N . GLY A 1 197 ? -20.378 -2.088 9.184 1.00 94.06 197 GLY A N 1
ATOM 1508 C CA . GLY A 1 197 ? -21.378 -1.976 8.118 1.00 94.06 197 GLY A CA 1
ATOM 1509 C C . GLY A 1 197 ? -21.502 -0.566 7.527 1.00 94.06 197 GLY A C 1
ATOM 1510 O O . GLY A 1 197 ? -22.480 -0.269 6.844 1.00 94.06 197 GLY A O 1
ATOM 1511 N N . LYS A 1 198 ? -20.549 0.324 7.828 1.00 96.12 198 LYS A N 1
ATOM 1512 C CA . LYS A 1 198 ? -20.501 1.710 7.351 1.00 96.12 198 LYS A CA 1
ATOM 1513 C C . LYS A 1 198 ? -19.079 2.259 7.412 1.00 96.12 198 LYS A C 1
ATOM 1515 O O . LYS A 1 198 ? -18.252 1.770 8.179 1.00 96.12 198 LYS A O 1
ATOM 1520 N N . GLU A 1 199 ? -18.817 3.303 6.634 1.00 95.12 199 GLU A N 1
ATOM 1521 C CA . GLU A 1 199 ? -17.559 4.047 6.713 1.00 95.12 199 GLU A CA 1
ATOM 1522 C C . GLU A 1 199 ? -17.479 4.795 8.048 1.00 95.12 199 GLU A C 1
ATOM 1524 O O . GLU A 1 199 ? -18.439 5.446 8.470 1.00 95.12 199 GLU A O 1
ATOM 1529 N N . LEU A 1 200 ? -16.332 4.686 8.716 1.00 96.31 200 LEU A N 1
ATOM 1530 C CA . LEU A 1 200 ? -16.019 5.416 9.939 1.00 96.31 200 LEU A CA 1
ATOM 1531 C C . LEU A 1 200 ? -14.773 6.268 9.707 1.00 96.31 200 LEU A C 1
ATOM 1533 O O . LEU A 1 200 ? -13.821 5.815 9.071 1.00 96.31 200 LEU A O 1
ATOM 1537 N N . THR A 1 201 ? -14.767 7.485 10.245 1.00 97.50 201 THR A N 1
ATOM 1538 C CA . THR A 1 201 ? -13.580 8.351 10.224 1.00 97.50 201 THR A CA 1
ATOM 1539 C C . THR A 1 201 ? -12.515 7.835 11.189 1.00 97.50 201 THR A C 1
ATOM 1541 O O . THR A 1 201 ? -12.822 7.109 12.139 1.00 97.50 201 THR A O 1
ATOM 1544 N N . SER A 1 202 ? -11.262 8.261 11.016 1.00 95.81 202 SER A N 1
ATOM 1545 C CA . SER A 1 202 ? -10.165 7.921 11.930 1.00 95.81 202 SER A CA 1
ATOM 1546 C C . SER A 1 202 ? -10.496 8.235 13.390 1.00 95.81 202 SER A C 1
ATOM 1548 O O . SER A 1 202 ? -10.245 7.423 14.276 1.00 95.81 202 SER A O 1
ATOM 1550 N N . ALA A 1 203 ? -11.137 9.378 13.656 1.00 95.62 203 ALA A N 1
ATOM 1551 C CA . ALA A 1 203 ? -11.553 9.745 15.009 1.00 95.62 203 ALA A CA 1
ATOM 1552 C C . ALA A 1 203 ? -12.575 8.753 15.597 1.00 95.62 203 ALA A C 1
ATOM 1554 O O . ALA A 1 203 ? -12.482 8.387 16.768 1.00 95.62 203 ALA A O 1
ATOM 1555 N N . GLN A 1 204 ? -13.530 8.288 14.786 1.00 96.06 204 GLN A N 1
ATOM 1556 C CA . GLN A 1 204 ? -14.538 7.313 15.209 1.00 96.06 204 GLN A CA 1
ATOM 1557 C C . GLN A 1 204 ? -13.931 5.929 15.449 1.00 96.06 204 GLN A C 1
ATOM 1559 O O . GLN A 1 204 ? -14.307 5.267 16.412 1.00 96.06 204 GLN A O 1
ATOM 1564 N N . ILE A 1 205 ? -12.986 5.508 14.605 1.00 95.19 205 ILE A N 1
ATOM 1565 C CA . ILE A 1 205 ? -12.270 4.235 14.753 1.00 95.19 205 ILE A CA 1
ATOM 1566 C C . ILE A 1 205 ? -11.484 4.231 16.062 1.00 95.19 205 ILE A C 1
ATOM 1568 O O . ILE A 1 205 ? -11.646 3.323 16.876 1.00 95.19 205 ILE A O 1
ATOM 1572 N N . ILE A 1 206 ? -10.702 5.283 16.310 1.00 93.81 206 ILE A N 1
ATOM 1573 C CA . ILE A 1 206 ? -9.923 5.432 17.543 1.00 93.81 206 ILE A CA 1
ATOM 1574 C C . ILE A 1 206 ? -10.848 5.441 18.768 1.00 93.81 206 ILE A C 1
ATOM 1576 O O . ILE A 1 206 ? -10.588 4.724 19.734 1.00 93.81 206 ILE A O 1
ATOM 1580 N N . ALA A 1 207 ? -11.957 6.187 18.720 1.00 92.69 207 ALA A N 1
ATOM 1581 C CA . ALA A 1 207 ? -12.929 6.224 19.810 1.00 92.69 207 ALA A CA 1
ATOM 1582 C C . ALA A 1 207 ? -13.579 4.851 20.067 1.00 92.69 207 ALA A C 1
ATOM 1584 O O . ALA A 1 207 ? -13.728 4.449 21.219 1.00 92.69 207 ALA A O 1
ATOM 1585 N N . ALA A 1 208 ? -13.924 4.103 19.014 1.00 89.06 208 ALA A N 1
ATOM 1586 C CA . ALA A 1 208 ? -14.488 2.759 19.134 1.00 89.06 208 ALA A CA 1
ATOM 1587 C C . ALA A 1 208 ? -13.480 1.761 19.731 1.00 89.06 208 ALA A C 1
ATOM 1589 O O . ALA A 1 208 ? -13.854 0.924 20.552 1.00 89.06 208 ALA A O 1
ATOM 1590 N N . MET A 1 209 ? -12.198 1.875 19.371 1.00 85.06 209 MET A N 1
ATOM 1591 C CA . MET A 1 209 ? -11.130 1.050 19.944 1.00 85.06 209 MET A CA 1
ATOM 1592 C C . MET A 1 209 ? -10.877 1.377 21.421 1.00 85.06 209 MET A C 1
ATOM 1594 O O . MET A 1 209 ? -10.637 0.470 22.215 1.00 85.06 209 MET A O 1
ATOM 1598 N N . GLN A 1 210 ? -10.970 2.653 21.806 1.00 84.31 210 GLN A N 1
ATOM 1599 C CA . GLN A 1 210 ? -10.814 3.099 23.194 1.00 84.31 210 GLN A CA 1
ATOM 1600 C C . GLN A 1 210 ? -12.035 2.764 24.067 1.00 84.31 210 GLN A C 1
ATOM 1602 O O . GLN A 1 210 ? -11.882 2.459 25.244 1.00 84.31 210 GLN A O 1
ATOM 1607 N N . GLY A 1 211 ? -13.248 2.778 23.507 1.00 72.19 211 GLY A N 1
ATOM 1608 C CA . GLY A 1 211 ? -14.482 2.481 24.243 1.00 72.19 211 GLY A CA 1
ATOM 1609 C C . GLY A 1 211 ? -14.629 1.018 24.676 1.00 72.19 211 GLY A C 1
ATOM 1610 O O . GLY A 1 211 ? 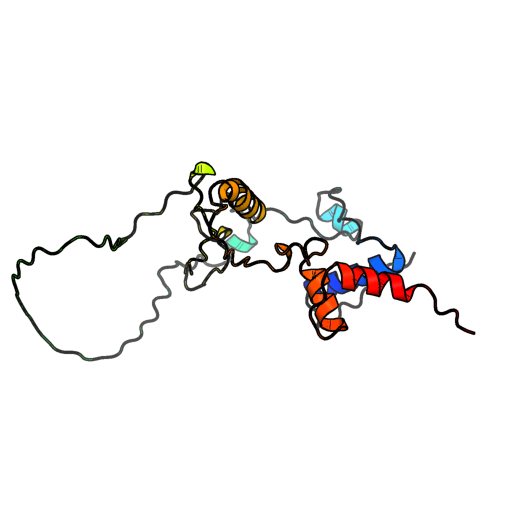-15.402 0.724 25.584 1.00 72.19 211 GLY A O 1
ATOM 1611 N N . ASN A 1 212 ? -13.869 0.098 24.077 1.00 59.69 212 ASN A N 1
ATOM 1612 C CA . ASN A 1 212 ? -13.964 -1.334 24.365 1.00 59.69 212 ASN A CA 1
ATOM 1613 C C . ASN A 1 212 ? -13.128 -1.792 25.578 1.00 59.69 212 ASN A C 1
ATOM 1615 O O . ASN A 1 212 ? -13.099 -2.984 25.881 1.00 59.69 212 ASN A O 1
ATOM 1619 N N . THR A 1 213 ? -12.436 -0.888 26.285 1.00 54.38 213 THR A N 1
ATOM 1620 C CA . THR A 1 213 ? -11.470 -1.270 27.331 1.00 54.38 213 THR A CA 1
ATOM 1621 C C . THR A 1 213 ? -12.036 -1.404 28.747 1.00 54.38 213 THR A C 1
ATOM 1623 O O . THR A 1 213 ? -11.255 -1.668 29.655 1.00 54.38 213 THR A O 1
ATOM 1626 N N . HIS A 1 214 ? -13.341 -1.237 29.003 1.00 48.03 214 HIS A N 1
ATOM 1627 C CA . HIS A 1 214 ? -13.835 -1.338 30.387 1.00 48.03 214 HIS A CA 1
ATOM 1628 C C . HIS A 1 214 ? -15.331 -1.670 30.516 1.00 48.03 214 HIS A C 1
ATOM 1630 O O . HIS A 1 214 ? -16.140 -0.837 30.912 1.00 48.03 214 HIS A O 1
ATOM 1636 N N . THR A 1 215 ? -15.696 -2.933 30.289 1.00 48.81 215 THR A N 1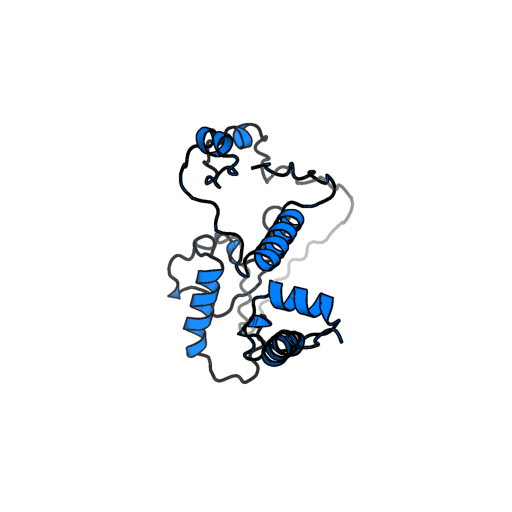
ATOM 1637 C CA . THR A 1 215 ? -16.855 -3.512 30.993 1.00 48.81 215 THR A CA 1
ATOM 1638 C C . THR A 1 215 ? -16.322 -4.645 31.861 1.00 48.81 215 THR A C 1
ATOM 1640 O O . THR A 1 215 ? -16.074 -5.732 31.338 1.00 48.81 215 THR A O 1
ATOM 1643 N N . PRO A 1 216 ? -16.031 -4.408 33.154 1.00 49.81 216 PRO A N 1
ATOM 1644 C CA . PRO A 1 216 ? -15.728 -5.504 34.059 1.00 49.8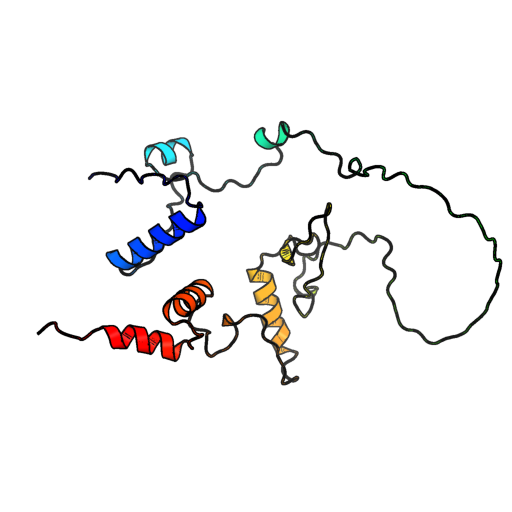1 216 PRO A CA 1
ATOM 1645 C C . PRO A 1 216 ? -16.969 -6.396 34.116 1.00 49.81 216 PRO A C 1
ATOM 1647 O O . PRO A 1 216 ? -18.066 -5.916 34.395 1.00 49.81 216 PRO A O 1
ATOM 1650 N N . LEU A 1 217 ? -16.797 -7.676 33.787 1.00 49.97 217 LEU A N 1
ATOM 1651 C CA . LEU A 1 217 ? -17.812 -8.695 34.024 1.00 49.97 217 LEU A CA 1
ATOM 1652 C C . LEU A 1 217 ? -18.065 -8.731 35.536 1.00 49.97 217 LEU A C 1
ATOM 1654 O O . LEU A 1 217 ? -17.185 -9.138 36.295 1.00 49.97 217 LEU A O 1
ATOM 1658 N N . SER A 1 218 ? -19.219 -8.209 35.946 1.00 63.44 218 SER A N 1
ATOM 1659 C CA . SER A 1 218 ? -19.748 -8.303 37.309 1.00 63.44 218 SER A CA 1
ATOM 1660 C C . SER A 1 218 ? -20.345 -9.675 37.564 1.00 63.44 218 SER A C 1
ATOM 1662 O O . SER A 1 218 ? -21.109 -10.118 36.673 1.00 63.44 218 SER A O 1
#